Protein AF-A0A965MEM3-F1 (afdb_monomer_lite)

Structure (mmCIF, N/CA/C/O backbone):
data_AF-A0A965MEM3-F1
#
_entry.id   AF-A0A965MEM3-F1
#
loop_
_atom_site.group_PDB
_atom_site.id
_atom_site.type_symbol
_atom_site.label_atom_id
_atom_site.label_alt_id
_atom_site.label_comp_id
_atom_site.label_asym_id
_atom_site.label_entity_id
_atom_site.label_seq_id
_atom_site.pdbx_PDB_ins_code
_atom_site.Cartn_x
_atom_site.Cartn_y
_atom_site.Cartn_z
_atom_site.occupancy
_atom_site.B_iso_or_equiv
_atom_site.auth_seq_id
_atom_site.auth_comp_id
_atom_site.auth_asym_id
_atom_site.auth_atom_id
_atom_site.pdbx_PDB_model_num
ATOM 1 N N . MET A 1 1 ? 4.897 16.125 2.941 1.00 42.28 1 MET A N 1
ATOM 2 C CA . MET A 1 1 ? 4.306 15.255 1.900 1.00 42.28 1 MET A CA 1
ATOM 3 C C . MET A 1 1 ? 5.105 15.392 0.615 1.00 42.28 1 MET A C 1
ATOM 5 O O . MET A 1 1 ? 5.354 16.512 0.184 1.00 42.28 1 MET A O 1
ATOM 9 N N . THR A 1 2 ? 5.535 14.279 0.025 1.00 49.22 2 THR A N 1
ATOM 10 C CA . THR A 1 2 ? 6.346 14.274 -1.200 1.00 49.22 2 THR A CA 1
ATOM 11 C C . THR A 1 2 ? 5.409 14.259 -2.413 1.00 49.22 2 THR A C 1
ATOM 13 O O . THR A 1 2 ? 4.804 13.239 -2.721 1.00 49.22 2 THR A O 1
ATOM 16 N N . TYR A 1 3 ? 5.238 15.405 -3.076 1.00 47.53 3 TYR A N 1
ATOM 17 C CA . TYR A 1 3 ? 4.312 15.570 -4.216 1.00 47.53 3 TYR A CA 1
ATOM 18 C C . TYR A 1 3 ? 4.946 15.278 -5.586 1.00 47.53 3 TYR A C 1
ATOM 20 O O . TYR A 1 3 ? 4.323 15.491 -6.625 1.00 47.53 3 TYR A O 1
ATOM 28 N N . ALA A 1 4 ? 6.191 14.811 -5.597 1.00 52.97 4 ALA A N 1
ATOM 29 C CA . ALA A 1 4 ? 6.984 14.590 -6.795 1.00 52.97 4 ALA A CA 1
ATOM 30 C C . ALA A 1 4 ? 7.794 13.300 -6.666 1.00 52.97 4 ALA A C 1
ATOM 32 O O . ALA A 1 4 ? 8.092 12.854 -5.555 1.00 52.97 4 ALA A O 1
ATOM 33 N N . GLY A 1 5 ? 8.145 12.712 -7.804 1.00 54.66 5 GLY A N 1
ATOM 34 C CA . GLY A 1 5 ? 8.972 11.518 -7.833 1.00 54.66 5 GLY A CA 1
ATOM 35 C C . GLY A 1 5 ? 10.450 11.824 -7.923 1.00 54.66 5 GLY A C 1
ATOM 36 O O . GLY A 1 5 ? 10.881 12.911 -8.304 1.00 54.66 5 GLY A O 1
ATOM 37 N N . ASN A 1 6 ? 11.253 10.842 -7.530 1.00 65.38 6 ASN A N 1
ATOM 38 C CA . ASN A 1 6 ? 12.694 10.982 -7.550 1.00 65.38 6 ASN A CA 1
ATOM 39 C C . ASN A 1 6 ? 13.245 10.459 -8.884 1.00 65.38 6 ASN A C 1
ATOM 41 O O . ASN A 1 6 ? 13.355 9.253 -9.103 1.00 65.38 6 ASN A O 1
ATOM 45 N N . LEU A 1 7 ? 13.611 11.380 -9.780 1.00 64.62 7 LEU A N 1
ATOM 46 C CA . LEU A 1 7 ? 14.219 11.054 -11.076 1.00 64.62 7 LEU A CA 1
ATOM 47 C C . LEU A 1 7 ? 15.509 10.251 -10.950 1.00 64.62 7 LEU A C 1
ATOM 49 O O . LEU A 1 7 ? 15.785 9.402 -11.794 1.00 64.62 7 LEU A O 1
ATOM 53 N N . PHE A 1 8 ? 16.263 10.475 -9.879 1.00 62.91 8 PHE A N 1
ATOM 54 C CA . PHE A 1 8 ? 17.463 9.707 -9.597 1.00 62.91 8 PHE A CA 1
ATOM 55 C C . PHE A 1 8 ? 17.126 8.234 -9.345 1.00 62.91 8 PHE A C 1
ATOM 57 O O . PHE A 1 8 ? 17.738 7.359 -9.950 1.00 62.91 8 PHE A O 1
ATOM 64 N N . VAL A 1 9 ? 16.085 7.960 -8.551 1.00 61.22 9 VAL A N 1
ATOM 65 C CA . VAL A 1 9 ? 15.593 6.595 -8.300 1.00 61.22 9 VAL A CA 1
ATOM 66 C C . VAL A 1 9 ? 15.085 5.960 -9.600 1.00 61.22 9 VAL A C 1
ATOM 68 O O . VAL A 1 9 ? 15.486 4.849 -9.922 1.00 61.22 9 VAL A O 1
ATOM 71 N N . ALA A 1 10 ? 14.329 6.695 -10.422 1.00 62.78 10 ALA A N 1
ATOM 72 C CA . ALA A 1 10 ? 13.787 6.186 -11.690 1.00 62.78 10 ALA A CA 1
ATOM 73 C C . ALA A 1 10 ? 14.847 5.832 -12.758 1.00 62.78 10 ALA A C 1
ATOM 75 O O . ALA A 1 10 ? 14.582 5.028 -13.655 1.00 62.78 10 ALA A O 1
ATOM 76 N N . ILE A 1 11 ? 16.031 6.449 -12.703 1.00 66.44 11 ILE A N 1
ATOM 77 C CA . ILE A 1 11 ? 17.100 6.249 -13.695 1.00 66.44 11 ILE A CA 1
ATOM 78 C C . ILE A 1 11 ? 18.177 5.292 -13.182 1.00 66.44 11 ILE A C 1
ATOM 80 O O . ILE A 1 11 ? 18.771 4.576 -13.987 1.00 66.44 11 ILE A O 1
ATOM 84 N N . LEU A 1 12 ? 18.445 5.252 -11.876 1.00 65.56 12 LEU A N 1
ATOM 85 C CA . LEU A 1 12 ? 19.495 4.394 -11.343 1.00 65.56 12 LEU A CA 1
ATOM 86 C C . LEU A 1 12 ? 19.149 2.913 -11.529 1.00 65.56 12 LEU A C 1
ATOM 88 O O . LEU A 1 12 ? 18.102 2.469 -11.054 1.00 65.56 12 LEU A O 1
ATOM 92 N N . PRO A 1 13 ? 20.028 2.131 -12.180 1.00 64.62 13 PRO A N 1
ATOM 93 C CA . PRO A 1 13 ? 19.824 0.703 -12.286 1.00 64.62 13 PRO A CA 1
ATOM 94 C C . PRO A 1 13 ? 20.070 0.058 -10.920 1.00 64.62 13 PRO A C 1
ATOM 96 O O . PRO A 1 13 ? 21.168 0.159 -10.390 1.00 64.62 13 PRO A O 1
ATOM 99 N N . ALA A 1 14 ? 19.086 -0.647 -10.367 1.00 64.25 14 ALA A N 1
ATOM 100 C CA . ALA A 1 14 ? 19.269 -1.497 -9.185 1.00 64.25 14 ALA A CA 1
ATOM 101 C C . ALA A 1 14 ? 18.803 -2.923 -9.522 1.00 64.25 14 ALA A C 1
ATOM 103 O O . ALA A 1 14 ? 17.649 -3.283 -9.284 1.00 64.25 14 ALA A O 1
ATOM 104 N N . PRO A 1 15 ? 19.645 -3.736 -10.186 1.00 58.53 15 PRO A N 1
ATOM 105 C CA . PRO A 1 15 ? 19.231 -5.052 -10.644 1.00 58.53 15 PRO A CA 1
ATOM 106 C C . PRO A 1 15 ? 19.065 -5.986 -9.438 1.00 58.53 15 PRO A C 1
ATOM 108 O O . PRO A 1 15 ? 20.052 -6.341 -8.810 1.00 58.53 15 PRO A O 1
ATOM 111 N N . ILE A 1 16 ? 17.843 -6.431 -9.122 1.00 61.88 16 ILE A N 1
ATOM 112 C CA . ILE A 1 16 ? 17.543 -7.319 -7.975 1.00 61.88 16 ILE A CA 1
ATOM 113 C C . ILE A 1 16 ? 18.028 -8.759 -8.259 1.00 61.88 16 ILE A C 1
ATOM 115 O O . ILE A 1 16 ? 17.259 -9.711 -8.332 1.00 61.88 16 ILE A O 1
ATOM 119 N N . VAL A 1 17 ? 19.328 -8.932 -8.476 1.00 61.22 17 VAL A N 1
ATOM 120 C CA . VAL A 1 17 ? 20.012 -10.202 -8.739 1.00 61.22 17 VAL A CA 1
ATOM 121 C C . VAL A 1 17 ? 21.115 -10.387 -7.709 1.00 61.22 17 VAL A C 1
ATOM 123 O O . VAL A 1 17 ? 21.933 -9.493 -7.492 1.00 61.22 17 VAL A O 1
ATOM 126 N N . LYS A 1 18 ? 21.163 -11.578 -7.101 1.00 62.22 18 LYS A N 1
ATOM 127 C CA . LYS A 1 18 ? 22.139 -11.933 -6.054 1.00 62.22 18 LYS A CA 1
ATOM 128 C C . LYS A 1 18 ? 23.594 -11.750 -6.500 1.00 62.22 18 LYS A C 1
ATOM 130 O O . LYS A 1 18 ? 24.454 -11.422 -5.699 1.00 62.22 18 LYS A O 1
ATOM 135 N N . GLN A 1 19 ? 23.886 -11.907 -7.790 1.00 68.56 19 GLN A N 1
ATOM 136 C CA . GLN A 1 19 ? 25.239 -11.758 -8.335 1.00 68.56 19 GLN A CA 1
ATOM 137 C C . GLN A 1 19 ? 25.761 -10.311 -8.282 1.00 68.56 19 GLN A C 1
ATOM 139 O O . GLN A 1 19 ? 26.967 -10.100 -8.366 1.00 68.56 19 GLN A O 1
ATOM 144 N N . PHE A 1 20 ? 24.872 -9.325 -8.129 1.00 66.50 20 PHE A N 1
ATOM 145 C CA . PHE A 1 20 ? 25.213 -7.908 -7.992 1.00 66.50 20 PHE A CA 1
ATOM 146 C C . PHE A 1 20 ? 24.922 -7.384 -6.581 1.00 66.50 20 PHE A C 1
ATOM 148 O O . PHE A 1 20 ? 24.765 -6.183 -6.393 1.00 66.50 20 PHE A O 1
ATOM 155 N N . GLU A 1 21 ? 24.870 -8.264 -5.577 1.00 68.56 21 GLU A N 1
ATOM 156 C CA . GLU A 1 21 ? 24.500 -7.906 -4.204 1.00 68.56 21 GLU A CA 1
ATOM 157 C C . GLU A 1 21 ? 25.368 -6.783 -3.625 1.00 68.56 21 GLU A C 1
ATOM 159 O O . GLU A 1 21 ? 24.822 -5.852 -3.052 1.00 68.56 21 GLU A O 1
ATOM 164 N N . ALA A 1 22 ? 26.680 -6.766 -3.879 1.00 71.25 22 ALA A N 1
ATOM 165 C CA . ALA A 1 22 ? 27.550 -5.667 -3.445 1.00 71.25 22 ALA A CA 1
ATOM 166 C C . ALA A 1 22 ? 27.169 -4.305 -4.065 1.00 71.25 22 ALA A C 1
ATOM 168 O O . ALA A 1 22 ? 27.175 -3.283 -3.384 1.00 71.25 22 ALA A O 1
ATOM 169 N N . TYR A 1 23 ? 26.804 -4.289 -5.350 1.00 69.38 23 TYR A N 1
ATOM 170 C CA . TYR A 1 23 ? 26.356 -3.079 -6.042 1.00 69.38 23 TYR A CA 1
ATOM 171 C C . TYR A 1 23 ? 24.966 -2.645 -5.567 1.00 69.38 23 TYR A C 1
ATOM 173 O O . TYR A 1 23 ? 24.745 -1.471 -5.288 1.00 69.38 23 TYR A O 1
ATOM 181 N N . ASN A 1 24 ? 24.051 -3.598 -5.409 1.00 68.31 24 ASN A N 1
ATOM 182 C CA . ASN A 1 24 ? 22.719 -3.347 -4.875 1.00 68.31 24 ASN A CA 1
ATOM 183 C C . ASN A 1 24 ? 22.800 -2.767 -3.466 1.00 68.31 24 ASN A C 1
ATOM 185 O O . ASN A 1 24 ? 22.199 -1.735 -3.205 1.00 68.31 24 ASN A O 1
ATOM 189 N N . GLN A 1 25 ? 23.595 -3.379 -2.587 1.00 71.81 25 GLN A N 1
ATOM 190 C CA . GLN A 1 25 ? 23.829 -2.898 -1.228 1.00 71.81 25 GLN A CA 1
ATOM 191 C C . GLN A 1 25 ? 24.425 -1.492 -1.226 1.00 71.81 25 GLN A C 1
ATOM 193 O O . GLN A 1 25 ? 23.960 -0.666 -0.451 1.00 71.81 25 GLN A O 1
ATOM 198 N N . PHE A 1 26 ? 25.372 -1.181 -2.120 1.00 73.50 26 PHE A N 1
ATOM 199 C CA . PHE A 1 26 ? 25.900 0.177 -2.287 1.00 73.50 26 PHE A CA 1
ATOM 200 C C . PHE A 1 26 ? 24.804 1.179 -2.675 1.00 73.50 26 PHE A C 1
ATOM 202 O O . PHE A 1 26 ? 24.691 2.235 -2.060 1.00 73.50 26 PHE A O 1
ATOM 209 N N . ILE A 1 27 ? 23.966 0.862 -3.665 1.00 68.19 27 ILE A N 1
ATOM 210 C CA . ILE A 1 27 ? 22.852 1.737 -4.054 1.00 68.19 27 ILE A CA 1
ATOM 211 C C . ILE A 1 27 ? 21.857 1.891 -2.893 1.00 68.19 27 ILE A C 1
ATOM 213 O O . ILE A 1 27 ? 21.457 3.013 -2.595 1.00 68.19 27 ILE A O 1
ATOM 217 N N . PHE A 1 28 ? 21.516 0.807 -2.189 1.00 68.12 28 PHE A N 1
ATOM 218 C CA . PHE A 1 28 ? 20.600 0.840 -1.047 1.00 68.12 28 PHE A CA 1
ATOM 219 C C . PHE A 1 28 ? 21.136 1.657 0.127 1.00 68.12 28 PHE A C 1
ATOM 221 O O . PHE A 1 28 ? 20.400 2.489 0.643 1.00 68.12 28 PHE A O 1
ATOM 228 N N . THR A 1 29 ? 22.398 1.485 0.526 1.00 69.06 29 THR A N 1
ATOM 229 C CA . THR A 1 29 ? 22.990 2.243 1.646 1.00 69.06 29 THR A CA 1
ATOM 230 C C . THR A 1 29 ? 23.084 3.734 1.341 1.00 69.06 29 THR A C 1
ATOM 232 O O . THR A 1 29 ? 22.643 4.543 2.146 1.00 69.06 29 THR A O 1
ATOM 235 N N . ASN A 1 30 ? 23.550 4.121 0.149 1.00 65.44 30 ASN A N 1
ATOM 236 C CA . ASN A 1 30 ? 23.637 5.543 -0.219 1.00 65.44 30 ASN A CA 1
ATOM 237 C C . ASN A 1 30 ? 22.263 6.223 -0.359 1.00 65.44 30 ASN A C 1
ATOM 239 O O . ASN A 1 30 ? 22.159 7.446 -0.289 1.00 65.44 30 ASN A O 1
ATOM 243 N N . LEU A 1 31 ? 21.210 5.438 -0.587 1.00 61.94 31 LEU A N 1
ATOM 244 C CA . LEU A 1 31 ? 19.833 5.916 -0.640 1.00 61.94 31 LEU A CA 1
ATOM 245 C C . LEU A 1 31 ? 19.144 5.866 0.733 1.00 61.94 31 LEU A C 1
ATOM 247 O O . LEU A 1 31 ? 18.245 6.660 0.984 1.00 61.94 31 LEU A O 1
ATOM 251 N N . GLN A 1 32 ? 19.571 4.999 1.652 1.00 58.78 32 GLN A N 1
ATOM 252 C CA . GLN A 1 32 ? 19.044 4.946 3.022 1.00 58.78 32 GLN A CA 1
ATOM 253 C C . GLN A 1 32 ? 19.309 6.228 3.825 1.00 58.78 32 GLN A C 1
ATOM 255 O O . GLN A 1 32 ? 18.519 6.532 4.724 1.00 58.78 32 GLN A O 1
ATOM 260 N N . ASP A 1 33 ? 20.359 6.974 3.472 1.00 57.41 33 ASP A N 1
ATOM 261 C CA . ASP A 1 33 ? 20.753 8.242 4.100 1.00 57.41 33 ASP A CA 1
ATOM 262 C C . ASP A 1 33 ? 20.028 9.474 3.518 1.00 57.41 33 ASP A C 1
ATOM 264 O O . ASP A 1 33 ? 20.287 10.606 3.933 1.00 57.41 33 ASP A O 1
ATOM 268 N N . TRP A 1 34 ? 19.121 9.298 2.546 1.00 55.78 34 TRP A N 1
ATOM 269 C CA . TRP A 1 34 ? 18.407 10.427 1.944 1.00 55.78 34 TRP A CA 1
ATOM 270 C C . TRP A 1 34 ? 17.267 10.955 2.836 1.00 55.78 34 TRP A C 1
ATOM 272 O O . TRP A 1 34 ? 16.512 10.156 3.393 1.00 55.78 34 TRP A O 1
ATOM 282 N N . PRO A 1 35 ? 17.075 12.291 2.929 1.00 45.03 35 PRO A N 1
ATOM 283 C CA . PRO A 1 35 ? 16.115 12.907 3.857 1.00 45.03 35 PRO A CA 1
ATOM 284 C C . PRO A 1 35 ? 14.644 12.524 3.621 1.00 45.03 35 PRO A C 1
ATOM 286 O O . PRO A 1 35 ? 13.846 12.569 4.551 1.00 45.03 35 PRO A O 1
ATOM 289 N N . ASP A 1 36 ? 14.288 12.120 2.397 1.00 52.72 36 ASP A N 1
ATOM 290 C CA . ASP A 1 36 ? 12.912 11.843 1.971 1.00 52.72 36 ASP A CA 1
ATOM 291 C C . ASP A 1 36 ? 12.677 10.339 1.731 1.00 52.72 36 ASP A C 1
ATOM 293 O O . ASP A 1 36 ? 12.374 9.918 0.614 1.00 52.72 36 ASP A O 1
ATOM 297 N N . ARG A 1 37 ? 12.775 9.522 2.791 1.00 50.50 37 ARG A N 1
ATOM 298 C CA . ARG A 1 37 ? 12.510 8.059 2.796 1.00 50.50 37 ARG A CA 1
ATOM 299 C C . ARG A 1 37 ? 11.051 7.647 2.520 1.00 50.50 37 ARG A C 1
ATOM 301 O O . ARG A 1 37 ? 10.624 6.560 2.897 1.00 50.50 37 ARG A O 1
ATOM 308 N N . ASN A 1 38 ? 10.272 8.496 1.866 1.00 54.41 38 ASN A N 1
ATOM 309 C CA . ASN A 1 38 ? 8.870 8.222 1.571 1.00 54.41 38 ASN A CA 1
ATOM 310 C C . ASN A 1 38 ? 8.727 7.513 0.211 1.00 54.41 38 ASN A C 1
ATOM 312 O O . ASN A 1 38 ? 9.716 7.244 -0.467 1.00 54.41 38 ASN A O 1
ATOM 316 N N . GLU A 1 39 ? 7.483 7.206 -0.181 1.00 49.56 39 GLU A N 1
ATOM 317 C CA . GLU A 1 39 ? 7.016 6.394 -1.330 1.00 49.56 39 GLU A CA 1
ATOM 318 C C . GLU A 1 39 ? 7.820 6.418 -2.648 1.00 49.56 39 GLU A C 1
ATOM 320 O O . GLU A 1 39 ? 7.677 5.531 -3.487 1.00 49.56 39 GLU A O 1
ATOM 325 N N . SER A 1 40 ? 8.641 7.434 -2.886 1.00 50.38 40 SER A N 1
ATOM 326 C CA . SER A 1 40 ? 9.506 7.567 -4.053 1.00 50.38 40 SER A CA 1
ATOM 327 C C . SER A 1 40 ? 10.756 6.671 -4.018 1.00 50.38 40 SER A C 1
ATOM 329 O O . SER A 1 40 ? 11.377 6.520 -5.068 1.00 50.38 40 SER A O 1
ATOM 331 N N . MET A 1 41 ? 11.095 6.017 -2.897 1.00 51.28 41 MET A N 1
ATOM 332 C CA . MET A 1 41 ? 12.308 5.182 -2.749 1.00 51.28 41 MET A CA 1
ATOM 333 C C . MET A 1 41 ? 12.064 3.660 -2.684 1.00 51.28 41 MET A C 1
ATOM 335 O O . MET A 1 41 ? 13.000 2.901 -2.434 1.00 51.28 41 MET A O 1
ATOM 339 N N . TRP A 1 42 ? 10.833 3.185 -2.917 1.00 54.56 42 TRP A N 1
ATOM 340 C CA . TRP A 1 42 ? 10.535 1.746 -2.920 1.00 54.56 42 TRP A CA 1
ATOM 341 C C . TRP A 1 42 ? 11.294 0.988 -4.019 1.00 54.56 42 TRP A C 1
ATOM 343 O O . TRP A 1 42 ? 11.553 1.518 -5.099 1.00 54.56 42 TRP A O 1
ATOM 353 N N . LEU A 1 43 ? 11.567 -0.298 -3.764 1.00 49.62 43 LEU A N 1
ATOM 354 C CA . LEU A 1 43 ? 12.290 -1.225 -4.650 1.00 49.62 43 LEU A CA 1
ATOM 355 C C . LEU A 1 43 ? 11.756 -1.257 -6.097 1.00 49.62 43 LEU A C 1
ATOM 357 O O . LEU A 1 43 ? 12.497 -1.540 -7.033 1.00 49.62 43 LEU A O 1
ATOM 361 N N . SER A 1 44 ? 10.467 -0.972 -6.288 1.00 52.44 44 SER A N 1
ATOM 362 C CA . SER A 1 44 ? 9.803 -0.939 -7.594 1.00 52.44 44 SER A CA 1
ATOM 363 C C . SER A 1 44 ? 10.086 0.317 -8.418 1.00 52.44 44 SER A C 1
ATOM 365 O O . SER A 1 44 ? 9.785 0.336 -9.608 1.00 52.44 44 SER A O 1
ATOM 367 N N . ASN A 1 45 ? 10.612 1.377 -7.802 1.00 53.03 45 ASN A N 1
ATOM 368 C CA . ASN A 1 45 ? 10.821 2.665 -8.462 1.00 53.03 45 ASN A CA 1
ATOM 369 C C . ASN A 1 45 ? 12.183 2.764 -9.151 1.00 53.03 45 ASN A C 1
ATOM 371 O O . ASN A 1 45 ? 12.438 3.759 -9.826 1.00 53.03 45 ASN A O 1
ATOM 375 N N . TYR A 1 46 ? 13.049 1.760 -8.989 1.00 62.19 46 TYR A N 1
ATOM 376 C CA . TYR A 1 46 ? 14.362 1.756 -9.612 1.00 62.19 46 TYR A CA 1
ATOM 377 C C . TYR A 1 46 ? 14.293 1.518 -11.117 1.00 62.19 46 TYR A C 1
ATOM 379 O O . TYR A 1 46 ? 13.542 0.674 -11.614 1.00 62.19 46 TYR A O 1
ATOM 387 N N . GLY A 1 47 ? 15.142 2.238 -11.848 1.00 62.69 47 GLY A N 1
ATOM 388 C CA . GLY A 1 47 ? 15.445 1.902 -13.229 1.00 62.69 47 GLY A CA 1
ATOM 389 C C . GLY A 1 47 ? 16.093 0.516 -13.338 1.00 62.69 47 GLY A C 1
ATOM 390 O O . GLY A 1 47 ? 16.603 -0.058 -12.376 1.00 62.69 47 GLY A O 1
ATOM 391 N N . THR A 1 48 ? 16.117 -0.033 -14.549 1.00 71.94 48 THR A N 1
ATOM 392 C CA . THR A 1 48 ? 16.931 -1.210 -14.879 1.00 71.94 48 THR A CA 1
ATOM 393 C C . THR A 1 48 ? 18.055 -0.786 -15.815 1.00 71.94 48 THR A C 1
ATOM 395 O O . THR A 1 48 ? 17.969 0.239 -16.489 1.00 71.94 48 THR A O 1
ATOM 398 N N . TRP A 1 49 ? 19.104 -1.601 -15.946 1.00 72.06 49 TRP A N 1
ATOM 399 C CA . TRP A 1 49 ? 20.122 -1.364 -16.979 1.00 72.06 49 TRP A CA 1
ATOM 400 C C . TRP A 1 49 ? 19.500 -1.217 -18.375 1.00 72.06 49 TRP A C 1
ATOM 402 O O . TRP A 1 49 ? 19.979 -0.437 -19.192 1.00 72.06 49 TRP A O 1
ATOM 412 N N . ILE A 1 50 ? 18.381 -1.905 -18.619 1.00 75.12 50 ILE A N 1
ATOM 413 C CA . ILE A 1 50 ? 17.617 -1.817 -19.863 1.00 75.12 50 ILE A CA 1
ATOM 414 C C . ILE A 1 50 ? 17.015 -0.417 -20.042 1.00 75.12 50 ILE A C 1
ATOM 416 O O . ILE A 1 50 ? 17.167 0.155 -21.118 1.00 75.12 50 ILE A O 1
ATOM 420 N N . SER A 1 51 ? 16.383 0.173 -19.017 1.00 78.94 51 SER A N 1
ATOM 421 C CA . SER A 1 51 ? 15.805 1.521 -19.142 1.00 78.94 51 SER A CA 1
ATOM 422 C C . SER A 1 51 ? 16.878 2.589 -19.380 1.00 78.94 51 SER A C 1
ATOM 424 O O . SER A 1 51 ? 16.669 3.481 -20.203 1.00 78.94 51 SER A O 1
ATOM 426 N N . VAL A 1 52 ? 18.054 2.456 -18.755 1.00 81.44 52 VAL A N 1
ATOM 427 C CA . VAL A 1 52 ? 19.207 3.344 -18.993 1.00 81.44 52 VAL A CA 1
ATOM 428 C C . VAL A 1 52 ? 19.742 3.196 -20.418 1.00 81.44 52 VAL A C 1
ATOM 430 O O . VAL A 1 52 ? 19.988 4.196 -21.093 1.00 81.44 52 VAL A O 1
ATOM 433 N N . ILE A 1 53 ? 19.883 1.962 -20.912 1.00 82.94 53 ILE A N 1
ATOM 434 C CA . ILE A 1 53 ? 20.299 1.698 -22.296 1.00 82.94 53 ILE A CA 1
ATOM 435 C C . ILE A 1 53 ? 19.286 2.295 -23.279 1.00 82.94 53 ILE A C 1
ATOM 437 O O . ILE A 1 53 ? 19.684 2.967 -24.231 1.00 82.94 53 ILE A O 1
ATOM 441 N N . CYS A 1 54 ? 17.984 2.109 -23.042 1.00 85.62 54 CYS A N 1
ATOM 442 C CA . CYS A 1 54 ? 16.929 2.700 -23.863 1.00 85.62 54 CYS A CA 1
ATOM 443 C C . CYS A 1 54 ? 17.022 4.230 -23.887 1.00 85.62 54 CYS A C 1
ATOM 445 O O . CYS A 1 54 ? 16.998 4.825 -24.966 1.00 85.62 54 CYS A O 1
ATOM 447 N N . LEU A 1 55 ? 17.206 4.866 -22.727 1.00 86.62 55 LEU A N 1
ATOM 448 C CA . LEU A 1 55 ? 17.411 6.309 -22.634 1.00 86.62 55 LEU A CA 1
ATOM 449 C C . LEU A 1 55 ? 18.650 6.755 -23.431 1.00 86.62 55 LEU A C 1
ATOM 451 O O . LEU A 1 55 ? 18.573 7.709 -24.206 1.00 86.62 55 LEU A O 1
ATOM 455 N N . GLY A 1 56 ? 19.768 6.035 -23.316 1.00 87.12 56 GLY A N 1
ATOM 456 C CA . GLY A 1 56 ? 20.994 6.313 -24.068 1.00 87.12 56 GLY A CA 1
ATOM 457 C C . GLY A 1 56 ? 20.807 6.207 -25.586 1.00 87.12 56 GLY A C 1
ATOM 458 O O . GLY A 1 56 ? 21.192 7.118 -26.322 1.00 87.12 56 GLY A O 1
ATOM 459 N N . ILE A 1 57 ? 20.160 5.138 -26.063 1.00 87.12 57 ILE A N 1
ATOM 460 C CA . ILE A 1 57 ? 19.821 4.947 -27.485 1.00 87.12 57 ILE A CA 1
ATOM 461 C C . ILE A 1 57 ? 18.902 6.069 -27.974 1.00 87.12 57 ILE A C 1
ATOM 463 O O . ILE A 1 57 ? 19.075 6.581 -29.084 1.00 87.12 57 ILE A O 1
ATOM 467 N N . PHE A 1 58 ? 17.932 6.467 -27.153 1.00 88.38 58 PHE A N 1
ATOM 468 C CA . PHE A 1 58 ? 16.998 7.526 -27.496 1.00 88.38 58 PHE A CA 1
ATOM 469 C C . PHE A 1 58 ? 17.702 8.883 -27.637 1.00 88.38 58 PHE A C 1
ATOM 471 O O . PHE A 1 58 ? 17.577 9.524 -28.682 1.00 88.38 58 PHE A O 1
ATOM 478 N N . ILE A 1 59 ? 18.524 9.278 -26.657 1.00 87.62 59 ILE A N 1
ATOM 479 C CA . ILE A 1 59 ? 19.321 10.518 -26.698 1.00 87.62 59 ILE A CA 1
ATOM 480 C C . ILE A 1 59 ? 20.286 10.506 -27.892 1.00 87.62 59 ILE A C 1
ATOM 482 O O . ILE A 1 59 ? 20.368 11.486 -28.640 1.00 87.62 59 ILE A O 1
ATOM 486 N N . PHE A 1 60 ? 20.983 9.389 -28.120 1.00 86.88 60 PHE A N 1
ATOM 487 C CA . PHE A 1 60 ? 21.893 9.242 -29.255 1.00 86.88 60 PHE A CA 1
ATOM 488 C C . PHE A 1 60 ? 21.162 9.392 -30.592 1.00 86.88 60 PHE A C 1
ATOM 490 O O . PHE A 1 60 ? 21.614 10.127 -31.471 1.00 86.88 60 PHE A O 1
ATOM 497 N N . GLY A 1 61 ? 20.011 8.735 -30.749 1.00 84.06 61 GLY A N 1
ATOM 498 C CA . GLY A 1 61 ? 19.221 8.815 -31.972 1.00 84.06 61 GLY A CA 1
ATOM 499 C C . GLY A 1 61 ? 18.616 10.199 -32.211 1.00 84.06 61 GLY A C 1
ATOM 500 O O . GLY A 1 61 ? 18.588 10.653 -33.358 1.00 84.06 61 GLY A O 1
ATOM 501 N N . LEU A 1 62 ? 18.229 10.924 -31.154 1.00 85.19 62 LEU A N 1
ATOM 502 C CA . LEU A 1 62 ? 17.845 12.335 -31.247 1.00 85.19 62 LEU A CA 1
ATOM 503 C C . LEU A 1 62 ? 19.008 13.184 -31.777 1.00 85.19 62 LEU A C 1
ATOM 505 O O . LEU A 1 62 ? 18.844 13.864 -32.794 1.00 85.19 62 LEU A O 1
ATOM 509 N N . GLY A 1 63 ? 20.197 13.074 -31.175 1.00 83.94 63 GLY A N 1
ATOM 510 C CA . GLY A 1 63 ? 21.394 13.800 -31.612 1.00 83.94 63 GLY A CA 1
ATOM 511 C C . GLY A 1 63 ? 21.825 13.456 -33.043 1.00 83.94 63 GLY A C 1
ATOM 512 O O . GLY A 1 63 ? 22.142 14.342 -33.841 1.00 83.94 63 GLY A O 1
ATOM 513 N N . TRP A 1 64 ? 21.772 12.176 -33.415 1.00 83.00 64 TRP A N 1
ATOM 514 C CA . TRP A 1 64 ? 22.049 11.718 -34.777 1.00 83.00 64 TRP A CA 1
ATOM 515 C C . TRP A 1 64 ? 21.042 12.283 -35.787 1.00 83.00 64 TRP A C 1
ATOM 517 O O . TRP A 1 64 ? 21.425 12.746 -36.865 1.00 83.00 64 TRP A O 1
ATOM 527 N N . SER A 1 65 ? 19.750 12.261 -35.451 1.00 78.31 65 SER A N 1
ATOM 528 C CA . SER A 1 65 ? 18.688 12.766 -36.326 1.00 78.31 65 SER A CA 1
ATOM 529 C C . SER A 1 65 ? 18.783 14.280 -36.541 1.00 78.31 65 SER A C 1
ATOM 531 O O . SER A 1 65 ? 18.616 14.740 -37.672 1.00 78.31 65 SER A O 1
ATOM 533 N N . ALA A 1 66 ? 19.142 15.040 -35.500 1.00 78.38 66 ALA A N 1
ATOM 534 C CA . ALA A 1 66 ? 19.380 16.477 -35.581 1.00 78.38 66 ALA A CA 1
ATOM 535 C C . ALA A 1 66 ? 20.562 16.801 -36.513 1.00 78.38 66 ALA A C 1
ATOM 537 O O . ALA A 1 66 ? 20.431 17.636 -37.410 1.00 78.38 66 ALA A O 1
ATOM 538 N N . ARG A 1 67 ? 21.678 16.063 -36.390 1.00 78.56 67 ARG A N 1
ATOM 539 C CA . ARG A 1 67 ? 22.852 16.209 -37.273 1.00 78.56 67 ARG A CA 1
ATOM 540 C C . ARG A 1 67 ? 22.550 15.855 -38.732 1.00 78.56 67 ARG A C 1
ATOM 542 O O . ARG A 1 67 ? 23.035 16.528 -39.640 1.00 78.56 67 ARG A O 1
ATOM 549 N N . ARG A 1 68 ? 21.748 14.812 -38.989 1.00 72.44 68 ARG A N 1
ATOM 550 C CA . ARG A 1 68 ? 21.332 14.452 -40.359 1.00 72.44 68 ARG A CA 1
ATOM 551 C C . ARG A 1 68 ? 20.402 15.491 -40.982 1.00 72.44 68 ARG A C 1
ATOM 553 O O . ARG A 1 68 ? 20.593 15.796 -42.151 1.00 72.44 68 ARG A O 1
ATOM 560 N N . ARG A 1 69 ? 19.453 16.051 -40.223 1.00 64.25 69 ARG A N 1
ATOM 561 C CA . ARG A 1 69 ? 18.579 17.138 -40.706 1.00 64.25 69 ARG A CA 1
ATOM 562 C C . ARG A 1 69 ? 19.372 18.403 -41.041 1.00 64.25 69 ARG A C 1
ATOM 564 O O . ARG A 1 69 ? 19.148 18.991 -42.089 1.00 64.25 69 ARG A O 1
ATOM 571 N N . GLN A 1 70 ? 20.363 18.770 -40.225 1.00 61.91 70 GLN A N 1
ATOM 572 C CA . GLN A 1 70 ? 21.269 19.881 -40.555 1.00 61.91 70 GLN A CA 1
ATOM 573 C C . GLN A 1 70 ? 22.073 19.636 -41.842 1.00 61.91 70 GLN A C 1
ATOM 575 O O . GLN A 1 70 ? 22.308 20.573 -42.596 1.00 61.91 70 GLN A O 1
ATOM 580 N N . ARG A 1 71 ? 22.454 18.382 -42.127 1.00 57.25 71 ARG A N 1
ATOM 581 C CA . ARG A 1 71 ? 23.109 18.004 -43.391 1.00 57.25 71 ARG A CA 1
ATOM 582 C C . ARG A 1 71 ? 22.158 17.884 -44.588 1.00 57.25 71 ARG A C 1
ATOM 584 O O . ARG A 1 71 ? 22.631 18.008 -45.706 1.00 57.25 71 ARG A O 1
ATOM 591 N N . SER A 1 72 ? 20.862 17.622 -44.393 1.00 52.88 72 SER A N 1
ATOM 592 C CA . SER A 1 72 ? 19.891 17.531 -45.500 1.00 52.88 72 SER A CA 1
ATOM 593 C C . SER A 1 72 ? 19.225 18.864 -45.835 1.00 52.88 72 SER A C 1
ATOM 595 O O . SER A 1 72 ? 18.767 19.029 -46.955 1.00 52.88 72 SER A O 1
ATOM 597 N N . ASN A 1 73 ? 19.225 19.846 -44.927 1.00 49.12 73 ASN A N 1
ATOM 598 C CA . ASN A 1 73 ? 18.737 21.203 -45.215 1.00 49.12 73 ASN A CA 1
ATOM 599 C C . ASN A 1 73 ? 19.589 21.961 -46.254 1.00 49.12 73 ASN A C 1
ATOM 601 O O . ASN A 1 73 ? 19.269 23.094 -46.594 1.00 49.12 73 ASN A O 1
ATOM 605 N N . THR A 1 74 ? 20.659 21.352 -46.774 1.00 49.62 74 THR A N 1
ATOM 606 C CA . THR A 1 74 ? 21.399 21.849 -47.942 1.00 49.62 74 THR A CA 1
ATOM 607 C C . THR A 1 74 ? 20.898 21.275 -49.271 1.00 49.62 74 THR A C 1
ATOM 609 O O . THR A 1 74 ? 21.286 21.806 -50.303 1.00 49.62 74 THR A O 1
ATOM 612 N N . PHE A 1 75 ? 20.033 20.250 -49.295 1.00 49.81 75 PHE A N 1
ATOM 613 C CA . PHE A 1 75 ? 19.491 19.693 -50.542 1.00 49.81 75 PHE A CA 1
ATOM 614 C C . PHE A 1 75 ? 18.134 18.986 -50.325 1.00 49.81 75 PHE A C 1
ATOM 616 O O . PHE A 1 75 ? 18.077 17.904 -49.745 1.00 49.81 75 PHE A O 1
ATOM 623 N N . SER A 1 76 ? 17.085 19.554 -50.932 1.00 43.72 76 SER A N 1
ATOM 624 C CA . SER A 1 76 ? 15.726 19.015 -51.177 1.00 43.72 76 SER A CA 1
ATOM 625 C C . SER A 1 76 ? 14.614 19.346 -50.170 1.00 43.72 76 SER A C 1
ATOM 627 O O . SER A 1 76 ? 14.520 18.776 -49.084 1.00 43.72 76 SER A O 1
ATOM 629 N N . GLU A 1 77 ? 13.694 20.198 -50.638 1.00 48.31 77 GLU A N 1
ATOM 630 C CA . GLU A 1 77 ? 12.276 20.208 -50.271 1.00 48.31 77 GLU A CA 1
ATOM 631 C C . GLU A 1 77 ? 11.607 18.903 -50.742 1.00 48.31 77 GLU A C 1
ATOM 633 O O . GLU A 1 77 ? 11.722 18.514 -51.903 1.00 48.31 77 GLU A O 1
ATOM 638 N N . GLY A 1 78 ? 10.894 18.219 -49.848 1.00 39.47 78 GLY A N 1
ATOM 639 C CA . GLY A 1 78 ? 10.088 17.044 -50.179 1.00 39.47 78 GLY A CA 1
ATOM 640 C C . GLY A 1 78 ? 9.276 16.582 -48.970 1.00 39.47 78 GLY A C 1
ATOM 641 O O . GLY A 1 78 ? 9.840 16.319 -47.909 1.00 39.47 78 GLY A O 1
ATOM 642 N N . LEU A 1 79 ? 7.948 16.536 -49.122 1.00 45.19 79 LEU A N 1
ATOM 643 C CA . LEU A 1 79 ? 6.967 16.194 -48.082 1.00 45.19 79 LEU A CA 1
ATOM 644 C C . LEU A 1 79 ? 7.191 14.804 -47.430 1.00 45.19 79 LEU A C 1
ATOM 646 O O . LEU A 1 79 ? 7.788 13.917 -48.042 1.00 45.19 79 LEU A O 1
ATOM 650 N N . PRO A 1 80 ? 6.711 14.595 -46.183 1.00 46.53 80 PRO A N 1
ATOM 651 C CA . PRO A 1 80 ? 7.111 13.475 -45.334 1.00 46.53 80 PRO A CA 1
ATOM 652 C C . PRO A 1 80 ? 6.328 12.181 -45.638 1.00 46.53 80 PRO A C 1
ATOM 654 O O . PRO A 1 80 ? 5.118 12.244 -45.854 1.00 46.53 80 PRO A O 1
ATOM 657 N N . PRO A 1 81 ? 6.951 10.989 -45.559 1.00 45.03 81 PRO A N 1
ATOM 658 C CA . PRO A 1 81 ? 6.217 9.731 -45.564 1.00 45.03 81 PRO A CA 1
ATOM 659 C C . PRO A 1 81 ? 5.748 9.324 -44.150 1.00 45.03 81 PRO A C 1
ATOM 661 O O . PRO A 1 81 ? 6.555 9.184 -43.230 1.00 45.03 81 PRO A O 1
ATOM 664 N N . SER A 1 82 ? 4.425 9.147 -44.040 1.00 48.03 82 SER A N 1
ATOM 665 C CA . SER A 1 82 ? 3.615 8.213 -43.222 1.00 48.03 82 SER A CA 1
ATOM 666 C C . SER A 1 82 ? 3.937 7.923 -41.735 1.00 48.03 82 SER A C 1
ATOM 668 O O . SER A 1 82 ? 4.972 7.344 -41.395 1.00 48.03 82 SER A O 1
ATOM 670 N N . GLU A 1 83 ? 2.933 8.210 -40.888 1.00 45.97 83 GLU A N 1
ATOM 671 C CA . GLU A 1 83 ? 2.411 7.403 -39.754 1.00 45.97 83 GLU A CA 1
ATOM 672 C C . GLU A 1 83 ? 3.404 6.664 -38.838 1.00 45.97 83 GLU A C 1
ATOM 674 O O . GLU A 1 83 ? 3.196 5.526 -38.434 1.00 45.97 83 GLU A O 1
ATOM 679 N N . ASN A 1 84 ? 4.476 7.329 -38.418 1.00 54.25 84 ASN A N 1
ATOM 680 C CA . ASN A 1 84 ? 5.254 6.884 -37.264 1.00 54.25 84 ASN A CA 1
ATOM 681 C C . ASN A 1 84 ? 5.356 8.035 -36.268 1.00 54.25 84 ASN A C 1
ATOM 683 O O . ASN A 1 84 ? 5.652 9.163 -36.669 1.00 54.25 84 ASN A O 1
ATOM 687 N N . PHE A 1 85 ? 5.136 7.757 -34.977 1.00 58.78 85 PHE A N 1
ATOM 688 C CA . PHE A 1 85 ? 5.308 8.740 -33.905 1.00 58.78 85 PHE A CA 1
ATOM 689 C C . PHE A 1 85 ? 6.620 9.506 -34.104 1.00 58.78 85 PHE A C 1
ATOM 691 O O . PHE A 1 85 ? 7.703 8.919 -34.224 1.00 58.78 85 PHE A O 1
ATOM 698 N N . SER A 1 86 ? 6.527 10.833 -34.216 1.00 77.38 86 SER A N 1
ATOM 699 C CA . SER A 1 86 ? 7.712 11.636 -34.484 1.00 77.38 86 SER A CA 1
ATOM 700 C C . SER A 1 86 ? 8.645 11.556 -33.273 1.00 77.38 86 SER A C 1
ATOM 702 O O . SER A 1 86 ? 8.224 11.721 -32.131 1.00 77.38 86 SER A O 1
ATOM 704 N N . LEU A 1 87 ? 9.934 11.309 -33.519 1.00 79.81 87 LEU A N 1
ATOM 705 C CA . LEU A 1 87 ? 10.978 11.315 -32.483 1.00 79.81 87 LEU A CA 1
ATOM 706 C C . LEU A 1 87 ? 10.943 12.611 -31.651 1.00 79.81 87 LEU A C 1
ATOM 708 O O . LEU A 1 87 ? 11.181 12.591 -30.449 1.00 79.81 87 LEU A O 1
ATOM 712 N N . THR A 1 88 ? 10.573 13.722 -32.290 1.00 82.19 88 THR A N 1
ATOM 713 C CA . THR A 1 88 ? 10.354 15.023 -31.652 1.00 82.19 88 THR A CA 1
ATOM 714 C C . THR A 1 88 ? 9.124 15.031 -30.737 1.00 82.19 88 THR A C 1
ATOM 716 O O . THR A 1 88 ? 9.198 15.590 -29.651 1.00 82.19 88 THR A O 1
ATOM 719 N N . GLY A 1 89 ? 8.023 14.379 -31.122 1.00 85.12 89 GLY A N 1
ATOM 720 C CA . GLY A 1 89 ? 6.834 14.216 -30.281 1.00 85.12 89 GLY A CA 1
ATOM 721 C C . GLY A 1 89 ? 7.092 13.339 -29.055 1.00 85.12 89 GLY A C 1
ATOM 722 O O . GLY A 1 89 ? 6.675 13.692 -27.958 1.00 85.12 89 GLY A O 1
ATOM 723 N N . LEU A 1 90 ? 7.859 12.253 -29.204 1.00 87.00 90 LEU A N 1
ATOM 724 C CA . LEU A 1 90 ? 8.300 11.441 -28.061 1.00 87.00 90 LEU A CA 1
ATOM 725 C C . LEU A 1 90 ? 9.209 12.239 -27.119 1.00 87.00 90 LEU A C 1
ATOM 727 O O . LEU A 1 90 ? 9.039 12.175 -25.906 1.00 87.00 90 LEU A O 1
ATOM 731 N N . ALA A 1 91 ? 10.138 13.029 -27.665 1.00 86.94 91 ALA A N 1
ATOM 732 C CA . ALA A 1 91 ? 10.997 13.894 -26.859 1.00 86.94 91 ALA A CA 1
ATOM 733 C C . ALA A 1 91 ? 10.182 14.961 -26.111 1.00 86.94 91 ALA A C 1
ATOM 735 O O . ALA A 1 91 ? 10.428 15.202 -24.933 1.00 86.94 91 ALA A O 1
ATOM 736 N N . TYR A 1 92 ? 9.180 15.552 -26.768 1.00 89.88 92 TYR A N 1
ATOM 737 C CA . TYR A 1 92 ? 8.255 16.493 -26.141 1.00 89.88 92 TYR A CA 1
ATOM 738 C C . TYR A 1 92 ? 7.493 15.849 -24.978 1.00 89.88 92 TYR A C 1
ATOM 740 O O . TYR A 1 92 ? 7.479 16.407 -23.885 1.00 89.88 92 TYR A O 1
ATOM 748 N N . LEU A 1 93 ? 6.932 14.650 -25.177 1.00 90.06 93 LEU A N 1
ATOM 749 C CA . LEU A 1 93 ? 6.239 13.918 -24.114 1.00 90.06 93 LEU A CA 1
ATOM 750 C C . LEU A 1 93 ? 7.169 13.610 -22.939 1.00 90.06 93 LEU A C 1
ATOM 752 O O . LEU A 1 93 ? 6.776 13.839 -21.804 1.00 90.06 93 LEU A O 1
ATOM 756 N N . VAL A 1 94 ? 8.413 13.183 -23.191 1.00 88.88 94 VAL A N 1
ATOM 757 C CA . VAL A 1 94 ? 9.402 12.969 -22.120 1.00 88.88 94 VAL A CA 1
ATOM 758 C C . VAL A 1 94 ? 9.639 14.249 -21.327 1.00 88.88 94 VAL A C 1
ATOM 760 O O . VAL A 1 94 ? 9.621 14.208 -20.102 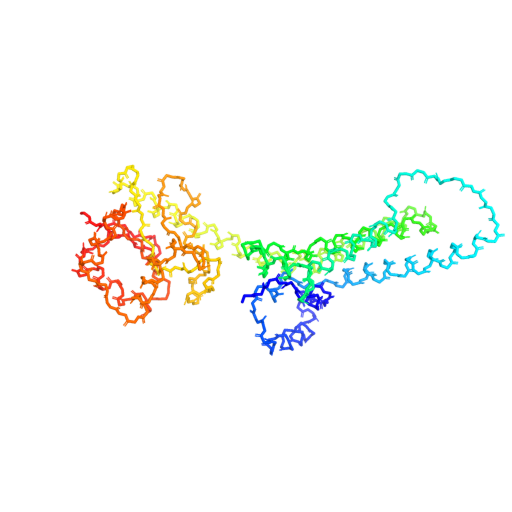1.00 88.88 94 VAL A O 1
ATOM 763 N N . VAL A 1 95 ? 9.825 15.388 -21.998 1.00 89.06 95 VAL A N 1
ATOM 764 C CA . VAL A 1 95 ? 10.032 16.676 -21.320 1.00 89.06 95 VAL A CA 1
ATOM 765 C C . VAL A 1 95 ? 8.815 17.058 -20.481 1.00 89.06 95 VAL A C 1
ATOM 767 O O . VAL A 1 95 ? 8.979 17.424 -19.322 1.00 89.06 95 VAL A O 1
ATOM 770 N N . VAL A 1 96 ? 7.600 16.932 -21.020 1.00 89.06 96 VAL A N 1
ATOM 771 C CA . VAL A 1 96 ? 6.367 17.224 -20.272 1.00 89.06 96 VAL A CA 1
ATOM 772 C C . VAL A 1 96 ? 6.238 16.300 -19.062 1.00 89.06 96 VAL A C 1
ATOM 774 O O . VAL A 1 96 ? 6.008 16.775 -17.954 1.00 89.06 96 VAL A O 1
ATOM 777 N N . THR A 1 97 ? 6.445 14.994 -19.233 1.00 87.44 97 THR A N 1
ATOM 778 C CA . THR A 1 97 ? 6.390 14.038 -18.123 1.00 87.44 97 THR A CA 1
ATOM 779 C C . THR A 1 97 ? 7.449 14.355 -17.064 1.00 87.44 97 THR A C 1
ATOM 781 O O . THR A 1 97 ? 7.129 14.339 -15.880 1.00 87.44 97 THR A O 1
ATOM 784 N N . LEU A 1 98 ? 8.674 14.722 -17.459 1.00 86.19 98 LEU A N 1
ATOM 785 C CA . LEU A 1 98 ? 9.721 15.159 -16.530 1.00 86.19 98 LEU A CA 1
ATOM 786 C C . LEU A 1 98 ? 9.326 16.431 -15.773 1.00 86.19 98 LEU A C 1
ATOM 788 O O . LEU A 1 98 ? 9.523 16.493 -14.564 1.00 86.19 98 LEU A O 1
ATOM 792 N N . LEU A 1 99 ? 8.727 17.418 -16.444 1.00 85.69 99 LEU A N 1
ATOM 793 C CA . LEU A 1 99 ? 8.280 18.656 -15.798 1.00 85.69 99 LEU A CA 1
ATOM 794 C C . LEU A 1 99 ? 7.235 18.406 -14.708 1.00 85.69 99 LEU A C 1
ATOM 796 O O . LEU A 1 99 ? 7.225 19.126 -13.715 1.00 85.69 99 LEU A O 1
ATOM 800 N N . PHE A 1 100 ? 6.366 17.408 -14.871 1.00 81.25 100 PHE A N 1
ATOM 801 C CA . PHE A 1 100 ? 5.399 17.027 -13.836 1.00 81.25 100 PHE A CA 1
ATOM 802 C C . PHE A 1 100 ? 5.991 16.112 -12.758 1.00 81.25 100 PHE A C 1
ATOM 804 O O . PHE A 1 100 ? 5.503 16.118 -11.632 1.00 81.25 100 PHE A O 1
ATOM 811 N N . PHE A 1 101 ? 7.027 15.342 -13.091 1.00 79.69 101 PHE A N 1
ATOM 812 C CA . PHE A 1 101 ? 7.605 14.329 -12.211 1.00 79.69 101 PHE A CA 1
ATOM 813 C C . PHE A 1 101 ? 8.703 14.859 -11.276 1.00 79.69 101 PHE A C 1
ATOM 815 O O . PHE A 1 101 ? 8.812 14.379 -10.151 1.00 79.69 101 PHE A O 1
ATOM 822 N N . VAL A 1 102 ? 9.519 15.818 -11.728 1.00 74.75 102 VAL A N 1
ATOM 823 C CA . VAL A 1 102 ? 10.696 16.331 -11.000 1.00 74.75 102 VAL A CA 1
ATOM 824 C C . VAL A 1 102 ? 10.291 17.064 -9.708 1.00 74.75 102 VAL A C 1
ATOM 826 O O . VAL A 1 102 ? 9.289 17.789 -9.712 1.00 74.75 102 VAL A O 1
ATOM 829 N N . PRO A 1 103 ? 11.067 16.933 -8.607 1.00 65.50 103 PRO A N 1
ATOM 830 C CA . PRO A 1 103 ? 10.844 17.714 -7.391 1.00 65.50 103 PRO A CA 1
ATOM 831 C C . PRO A 1 103 ? 10.816 19.211 -7.706 1.00 65.50 103 PRO A C 1
ATOM 833 O O . PRO A 1 103 ? 11.714 19.705 -8.381 1.00 65.50 103 PRO A O 1
ATOM 836 N N . TRP A 1 104 ? 9.787 19.921 -7.229 1.00 64.19 104 TRP A N 1
ATOM 837 C CA . TRP A 1 104 ? 9.523 21.342 -7.535 1.00 64.19 104 TRP A CA 1
ATOM 838 C C . TRP A 1 104 ? 9.062 21.644 -8.973 1.00 64.19 104 TRP A C 1
ATOM 840 O O . TRP A 1 104 ? 9.059 22.798 -9.397 1.00 64.19 104 TRP A O 1
ATOM 850 N N . GLY A 1 105 ? 8.649 20.622 -9.727 1.00 74.19 105 GLY A N 1
ATOM 851 C CA . GLY A 1 105 ? 8.079 20.770 -11.064 1.00 74.19 105 GLY A CA 1
ATOM 852 C C . GLY A 1 105 ? 6.634 21.292 -11.090 1.00 74.19 105 GLY A C 1
ATOM 853 O O . GLY A 1 105 ? 6.070 21.731 -10.086 1.00 74.19 105 GLY A O 1
ATOM 854 N N . LEU A 1 106 ? 5.991 21.186 -12.257 1.00 78.38 106 LEU A N 1
ATOM 855 C CA . LEU A 1 106 ? 4.595 21.597 -12.466 1.00 78.38 106 LEU A CA 1
ATOM 856 C C . LEU A 1 106 ? 3.618 20.850 -11.545 1.00 78.38 106 LEU A C 1
ATOM 858 O O . LEU A 1 106 ? 2.628 21.434 -11.110 1.00 78.38 106 LEU A O 1
ATOM 862 N N . GLY A 1 107 ? 3.917 19.593 -11.199 1.00 73.94 107 GLY A N 1
ATOM 863 C CA . GLY A 1 107 ? 3.119 18.814 -10.249 1.00 73.94 107 GLY A CA 1
ATOM 864 C C . GLY A 1 107 ? 3.114 19.418 -8.841 1.00 73.94 107 GLY A C 1
ATOM 865 O O . GLY A 1 107 ? 2.065 19.477 -8.204 1.00 73.94 107 GLY A O 1
ATOM 866 N N . PHE A 1 108 ? 4.251 19.952 -8.381 1.00 71.12 108 PHE A N 1
ATOM 867 C CA . PHE A 1 108 ? 4.337 20.644 -7.092 1.00 71.12 108 PHE A CA 1
ATOM 868 C C . PHE A 1 108 ? 3.535 21.949 -7.099 1.00 71.12 108 PHE A C 1
ATOM 870 O O . PHE A 1 108 ? 2.774 22.202 -6.170 1.00 71.12 108 PHE A O 1
ATOM 877 N N . LEU A 1 109 ? 3.655 22.753 -8.162 1.00 77.62 109 LEU A N 1
ATOM 878 C CA . LEU A 1 109 ? 2.891 24.000 -8.297 1.00 77.62 109 LEU A CA 1
ATOM 879 C C . LEU A 1 109 ? 1.378 23.740 -8.326 1.00 77.62 109 LEU A C 1
ATOM 881 O O . LEU A 1 109 ? 0.615 24.489 -7.722 1.00 77.62 109 LEU A O 1
ATOM 885 N N . PHE A 1 110 ? 0.947 22.658 -8.980 1.00 75.94 110 PHE A N 1
ATOM 886 C CA . PHE A 1 110 ? -0.450 22.226 -8.973 1.00 75.94 110 PHE A CA 1
ATOM 887 C C . PHE A 1 110 ? -0.909 21.799 -7.573 1.00 75.94 110 PHE A C 1
ATOM 889 O O . PHE A 1 110 ? -1.967 22.229 -7.117 1.00 75.94 110 PHE A O 1
ATOM 896 N N . ALA A 1 111 ? -0.110 20.985 -6.876 1.00 69.38 111 ALA A N 1
ATOM 897 C CA . ALA A 1 111 ? -0.432 20.527 -5.527 1.00 69.38 111 ALA A CA 1
ATOM 898 C C . ALA A 1 111 ? -0.518 21.690 -4.525 1.00 69.38 111 ALA A C 1
ATOM 900 O O . ALA A 1 111 ? -1.419 21.714 -3.692 1.00 69.38 111 ALA A O 1
ATOM 901 N N . ALA A 1 112 ? 0.386 22.668 -4.640 1.00 69.19 112 ALA A N 1
ATOM 902 C CA . ALA A 1 112 ? 0.422 23.846 -3.780 1.00 69.19 112 ALA A CA 1
ATOM 903 C C . ALA A 1 112 ? -0.682 24.870 -4.099 1.00 69.19 112 ALA A C 1
ATOM 905 O O . ALA A 1 112 ? -1.127 25.576 -3.199 1.00 69.19 112 ALA A O 1
ATOM 906 N N . GLY A 1 113 ? -1.099 24.985 -5.366 1.00 74.44 113 GLY A N 1
ATOM 907 C CA . GLY A 1 113 ? -2.041 26.019 -5.812 1.00 74.44 113 GLY A CA 1
ATOM 908 C C . GLY A 1 113 ? -3.500 25.578 -5.960 1.00 74.44 113 GLY A C 1
ATOM 909 O O . GLY A 1 113 ? -4.384 26.423 -5.858 1.00 74.44 113 GLY A O 1
ATOM 910 N N . LEU A 1 114 ? -3.766 24.297 -6.238 1.00 76.25 114 LEU A N 1
ATOM 911 C CA . LEU A 1 114 ? -5.109 23.799 -6.572 1.00 76.25 114 LEU A CA 1
ATOM 912 C C . LEU A 1 114 ? -5.583 22.702 -5.619 1.00 76.25 114 LEU A C 1
ATOM 914 O O . LEU A 1 114 ? -6.602 22.867 -4.957 1.00 76.25 114 LEU A O 1
ATOM 918 N N . SER A 1 115 ? -4.884 21.566 -5.574 1.00 67.50 115 SER A N 1
ATOM 919 C CA . SER A 1 115 ? -5.251 20.448 -4.697 1.00 67.50 115 SER A CA 1
ATOM 920 C C . SER A 1 115 ? -4.105 19.454 -4.541 1.00 67.50 115 SER A C 1
ATOM 922 O O . SER A 1 115 ? -3.571 18.943 -5.530 1.00 67.50 115 SER A O 1
ATOM 924 N N . GLY A 1 116 ? -3.781 19.121 -3.289 1.00 62.91 116 GLY A N 1
ATOM 925 C CA . GLY A 1 116 ? -2.820 18.074 -2.929 1.00 62.91 116 GLY A CA 1
ATOM 926 C C . GLY A 1 116 ? -3.359 16.642 -3.058 1.00 62.91 116 GLY A C 1
ATOM 927 O O . GLY A 1 116 ? -2.596 15.693 -2.887 1.00 62.91 116 GLY A O 1
ATOM 928 N N . GLN A 1 117 ? -4.644 16.457 -3.391 1.00 61.62 117 GLN A N 1
ATOM 929 C CA . GLN A 1 117 ? -5.268 15.126 -3.448 1.00 61.62 117 GLN A CA 1
ATOM 930 C C . GLN A 1 117 ? -4.719 14.262 -4.593 1.00 61.62 117 GLN A C 1
ATOM 932 O O . GLN A 1 117 ? -4.682 13.033 -4.500 1.00 61.62 117 GLN A O 1
ATOM 937 N N . ILE A 1 118 ? -4.249 14.883 -5.680 1.00 65.06 118 ILE A N 1
ATOM 938 C CA . ILE A 1 118 ? -3.689 14.156 -6.822 1.00 65.06 118 ILE A CA 1
ATOM 939 C C . ILE A 1 118 ? -2.216 13.835 -6.542 1.00 65.06 118 ILE A C 1
ATOM 941 O O . ILE A 1 118 ? -1.317 14.600 -6.879 1.00 65.06 118 ILE A O 1
ATOM 945 N N . ARG A 1 119 ? -1.957 12.658 -5.963 1.00 63.97 119 ARG A N 1
ATOM 946 C CA . ARG A 1 119 ? -0.594 12.122 -5.730 1.00 63.97 119 ARG A CA 1
ATOM 947 C C . ARG A 1 119 ? -0.050 11.316 -6.915 1.00 63.97 119 ARG A C 1
ATOM 949 O O . ARG A 1 119 ? 1.088 10.850 -6.900 1.00 63.97 119 ARG A O 1
ATOM 956 N N . ALA A 1 120 ? -0.852 11.172 -7.974 1.00 65.44 120 ALA A N 1
ATOM 957 C CA . ALA A 1 120 ? -0.517 10.382 -9.158 1.00 65.44 120 ALA A CA 1
ATOM 958 C C . ALA A 1 120 ? 0.716 10.904 -9.918 1.00 65.44 120 ALA A C 1
ATOM 960 O O . ALA A 1 120 ? 1.353 10.132 -10.632 1.00 65.44 120 ALA A O 1
ATOM 961 N N . TRP A 1 121 ? 1.101 12.173 -9.728 1.00 69.81 121 TRP A N 1
ATOM 962 C CA . TRP A 1 121 ? 2.281 12.772 -10.363 1.00 69.81 121 TRP A CA 1
ATOM 963 C C . TRP A 1 121 ? 3.586 12.049 -9.988 1.00 69.81 121 TRP A C 1
ATOM 965 O O . TRP A 1 121 ? 4.457 11.865 -10.836 1.00 69.81 121 TRP A O 1
ATOM 975 N N . ASN A 1 122 ? 3.690 11.533 -8.756 1.00 65.50 122 ASN A N 1
ATOM 976 C CA . ASN A 1 122 ? 4.819 10.709 -8.301 1.00 65.50 122 ASN A CA 1
ATOM 977 C C . ASN A 1 122 ? 4.872 9.336 -9.017 1.00 65.50 122 ASN A C 1
ATOM 979 O O . ASN A 1 122 ? 5.906 8.679 -9.071 1.00 65.50 122 ASN A O 1
ATOM 983 N N . ARG A 1 123 ? 3.777 8.902 -9.652 1.00 72.88 123 ARG A N 1
ATOM 984 C CA . ARG A 1 123 ? 3.682 7.619 -10.371 1.00 72.88 123 ARG A CA 1
ATOM 985 C C . ARG A 1 123 ? 3.928 7.753 -11.875 1.00 72.88 123 ARG A C 1
ATOM 987 O O . ARG A 1 123 ? 3.513 6.893 -12.643 1.00 72.88 123 ARG A O 1
ATOM 994 N N . PHE A 1 124 ? 4.608 8.810 -12.321 1.00 78.06 124 PHE A N 1
ATOM 995 C CA . PHE A 1 124 ? 4.975 8.989 -13.733 1.00 78.06 124 PHE A CA 1
ATOM 996 C C . PHE A 1 124 ? 6.222 8.201 -14.159 1.00 78.06 124 PHE A C 1
ATOM 998 O O . PHE A 1 124 ? 6.512 8.128 -15.353 1.00 78.06 124 PHE A O 1
ATOM 1005 N N . ALA A 1 125 ? 6.922 7.540 -13.231 1.00 77.75 125 ALA A N 1
ATOM 1006 C CA . ALA A 1 125 ? 8.080 6.704 -13.553 1.00 77.75 125 ALA A CA 1
ATOM 1007 C C . ALA A 1 125 ? 7.788 5.605 -14.609 1.00 77.75 125 ALA A C 1
ATOM 1009 O O . ALA A 1 125 ? 8.543 5.525 -15.581 1.00 77.75 125 ALA A O 1
ATOM 1010 N N . PRO A 1 126 ? 6.685 4.825 -14.543 1.00 79.44 126 PRO A N 1
ATOM 1011 C CA . PRO A 1 126 ? 6.332 3.869 -15.597 1.00 79.44 126 PRO A CA 1
ATOM 1012 C C . PRO A 1 126 ? 6.099 4.530 -16.961 1.00 79.44 126 PRO A C 1
ATOM 1014 O O . PRO A 1 126 ? 6.479 3.971 -17.989 1.00 79.44 126 PRO A O 1
ATOM 1017 N N . ILE A 1 127 ? 5.524 5.738 -16.978 1.00 86.44 127 ILE A N 1
ATOM 1018 C CA . ILE A 1 127 ? 5.304 6.510 -18.209 1.00 86.44 127 ILE A CA 1
ATOM 1019 C C . ILE A 1 127 ? 6.651 6.936 -18.804 1.00 86.44 127 ILE A C 1
ATOM 1021 O O . ILE A 1 127 ? 6.867 6.768 -20.002 1.00 86.44 127 ILE A O 1
ATOM 1025 N N . LEU A 1 128 ? 7.589 7.419 -17.982 1.00 85.31 128 LEU A N 1
ATOM 1026 C CA . LEU A 1 128 ? 8.945 7.762 -18.426 1.00 85.31 128 LEU A CA 1
ATOM 1027 C C . LEU A 1 128 ? 9.671 6.550 -19.018 1.00 85.31 128 LEU A C 1
ATOM 1029 O O . LEU A 1 128 ? 10.224 6.646 -20.112 1.00 85.31 128 LEU A O 1
ATOM 1033 N N . ILE A 1 129 ? 9.622 5.401 -18.340 1.00 83.62 129 ILE A N 1
ATOM 1034 C CA . ILE A 1 129 ? 10.246 4.159 -18.817 1.00 83.62 129 ILE A CA 1
ATOM 1035 C C . ILE A 1 129 ? 9.636 3.729 -20.157 1.00 83.62 129 ILE A C 1
ATOM 1037 O O . ILE A 1 129 ? 10.376 3.416 -21.092 1.00 83.62 129 ILE A O 1
ATOM 1041 N N . LEU A 1 130 ? 8.305 3.773 -20.284 1.00 87.62 130 LEU A N 1
ATOM 1042 C CA . LEU A 1 130 ? 7.610 3.486 -21.538 1.00 87.62 130 LEU A CA 1
ATOM 1043 C C . LEU A 1 130 ? 8.079 4.416 -22.663 1.00 87.62 130 LEU A C 1
ATOM 1045 O O . LEU A 1 130 ? 8.401 3.952 -23.757 1.00 87.62 130 LEU A O 1
ATOM 1049 N N . LEU A 1 131 ? 8.166 5.720 -22.401 1.00 89.56 131 LEU A N 1
ATOM 1050 C CA . LEU A 1 131 ? 8.629 6.695 -23.386 1.00 89.56 131 LEU A CA 1
ATOM 1051 C C . LEU A 1 131 ? 10.092 6.459 -23.791 1.00 89.56 131 LEU A C 1
ATOM 1053 O O . LEU A 1 131 ? 10.416 6.578 -24.974 1.00 89.56 131 LEU A O 1
ATOM 1057 N N . PHE A 1 132 ? 10.968 6.070 -22.859 1.00 88.62 132 PHE A N 1
ATOM 1058 C CA . PHE A 1 132 ? 12.354 5.704 -23.173 1.00 88.62 132 PHE A CA 1
ATOM 1059 C C . PHE A 1 132 ? 12.419 4.467 -24.071 1.00 88.62 132 PHE A C 1
ATOM 1061 O O . PHE A 1 132 ? 13.175 4.455 -25.045 1.00 88.62 132 PHE A O 1
ATOM 1068 N N . MET A 1 133 ? 11.605 3.445 -23.790 1.00 86.75 133 MET A N 1
ATOM 1069 C CA . MET A 1 133 ? 11.523 2.234 -24.611 1.00 86.75 133 MET A CA 1
ATOM 1070 C C . MET A 1 133 ? 10.997 2.534 -26.018 1.00 86.75 133 MET A C 1
ATOM 1072 O O . MET A 1 133 ? 11.603 2.107 -27.001 1.00 86.75 133 MET A O 1
ATOM 1076 N N . LEU A 1 134 ? 9.916 3.312 -26.133 1.00 88.69 134 LEU A N 1
ATOM 1077 C CA . LEU A 1 134 ? 9.358 3.732 -27.423 1.00 88.69 134 LEU A CA 1
ATOM 1078 C C . LEU A 1 134 ? 10.354 4.582 -28.218 1.00 88.69 134 LEU A C 1
ATOM 1080 O O . LEU A 1 134 ? 10.528 4.375 -29.420 1.00 88.69 134 LEU A O 1
ATOM 1084 N N . GLY A 1 135 ? 11.048 5.500 -27.546 1.00 86.19 135 GLY A N 1
ATOM 1085 C CA . GLY A 1 135 ? 12.109 6.309 -28.132 1.00 86.19 135 GLY A CA 1
ATOM 1086 C C . GLY A 1 135 ? 13.253 5.460 -28.682 1.00 86.19 135 GLY A C 1
ATOM 1087 O O . GLY A 1 135 ? 13.655 5.629 -29.835 1.00 86.19 135 GLY A O 1
ATOM 1088 N N . ALA A 1 136 ? 13.738 4.496 -27.897 1.00 86.81 136 ALA A N 1
ATOM 1089 C CA . ALA A 1 136 ? 14.774 3.563 -28.323 1.00 86.81 136 ALA A CA 1
ATOM 1090 C C . ALA A 1 136 ? 14.319 2.700 -29.508 1.00 86.81 136 ALA A C 1
ATOM 1092 O O . ALA A 1 136 ? 15.050 2.579 -30.492 1.00 86.81 136 ALA A O 1
ATOM 1093 N N . ALA A 1 137 ? 13.100 2.156 -29.459 1.00 84.50 137 ALA A N 1
ATOM 1094 C CA . ALA A 1 137 ? 12.523 1.362 -30.540 1.00 84.50 137 ALA A CA 1
ATOM 1095 C C . ALA A 1 137 ? 12.388 2.175 -31.838 1.00 84.50 137 ALA A C 1
ATOM 1097 O O . ALA A 1 137 ? 12.746 1.685 -32.908 1.00 84.50 137 ALA A O 1
ATOM 1098 N N . ALA A 1 138 ? 11.954 3.437 -31.754 1.00 84.31 138 ALA A N 1
ATOM 1099 C CA . ALA A 1 138 ? 11.864 4.343 -32.899 1.00 84.31 138 ALA A CA 1
ATOM 1100 C C . ALA A 1 138 ? 13.241 4.700 -33.492 1.00 84.31 138 ALA A C 1
ATOM 1102 O O . ALA A 1 138 ? 13.368 4.901 -34.703 1.00 84.31 138 ALA A O 1
ATOM 1103 N N . CYS A 1 139 ? 14.285 4.783 -32.664 1.00 84.12 139 CYS A N 1
ATOM 1104 C CA . CYS A 1 139 ? 15.662 4.958 -33.129 1.00 84.12 139 CYS A CA 1
ATOM 1105 C C . CYS A 1 139 ? 16.188 3.696 -33.823 1.00 84.12 139 CYS A C 1
ATOM 1107 O O . CYS A 1 139 ? 16.757 3.783 -34.913 1.00 84.12 139 CYS A O 1
ATOM 1109 N N . LEU A 1 140 ? 15.978 2.530 -33.208 1.00 81.38 140 LEU A N 1
ATOM 1110 C CA . LEU A 1 140 ? 16.432 1.239 -33.722 1.00 81.38 140 LEU A CA 1
ATOM 1111 C C . LEU A 1 140 ? 15.702 0.842 -35.009 1.00 81.38 140 LEU A C 1
ATOM 1113 O O . LEU A 1 140 ? 16.339 0.321 -35.917 1.00 8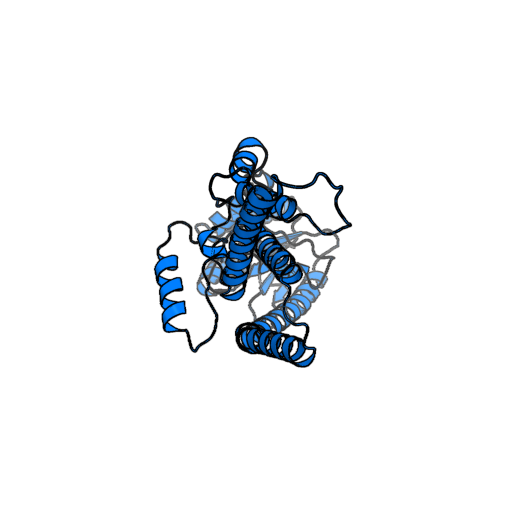1.38 140 LEU A O 1
ATOM 1117 N N . SER A 1 141 ? 14.410 1.150 -35.149 1.00 77.31 141 SER A N 1
ATOM 1118 C CA . SER A 1 141 ? 13.644 0.857 -36.371 1.00 77.31 141 SER A CA 1
ATOM 1119 C C . SER A 1 141 ? 14.138 1.642 -37.590 1.00 77.31 141 SER A C 1
ATOM 1121 O O . SER A 1 141 ? 14.037 1.178 -38.724 1.00 77.31 141 SER A O 1
ATOM 1123 N N . ARG A 1 142 ? 14.719 2.826 -37.367 1.00 75.75 142 ARG A N 1
ATOM 1124 C CA . ARG A 1 142 ? 15.351 3.647 -38.411 1.00 75.75 142 ARG A CA 1
ATOM 1125 C C . ARG A 1 142 ? 16.783 3.215 -38.710 1.00 75.75 142 ARG A C 1
ATOM 1127 O O . ARG A 1 142 ? 17.353 3.638 -39.722 1.00 75.75 142 ARG A O 1
ATOM 1134 N N . TRP A 1 143 ? 17.378 2.400 -37.842 1.00 72.44 143 TRP A N 1
ATOM 1135 C CA . TRP A 1 143 ? 18.699 1.842 -38.057 1.00 72.44 143 TRP A CA 1
ATOM 1136 C C . TRP A 1 143 ? 18.595 0.724 -39.092 1.00 72.44 143 TRP A C 1
ATOM 1138 O O . TRP A 1 143 ? 17.931 -0.289 -38.891 1.00 72.44 143 TRP A O 1
ATOM 1148 N N . ARG A 1 144 ? 19.272 0.900 -40.229 1.00 65.88 144 ARG A N 1
ATOM 1149 C CA . ARG A 1 144 ? 19.352 -0.114 -41.288 1.00 65.88 144 ARG A CA 1
ATOM 1150 C C . ARG A 1 144 ? 20.293 -1.237 -40.863 1.00 65.88 144 ARG A C 1
ATOM 1152 O O . ARG A 1 144 ? 21.417 -1.324 -41.349 1.00 65.88 144 ARG A O 1
ATOM 1159 N N . TRP A 1 145 ? 19.869 -2.054 -39.907 1.00 63.94 145 TRP A N 1
ATOM 1160 C CA . TRP A 1 145 ? 20.587 -3.281 -39.592 1.00 63.94 145 TRP A CA 1
ATOM 1161 C C . TRP A 1 145 ? 20.445 -4.244 -40.779 1.00 63.94 145 TRP A C 1
ATOM 1163 O O . TRP A 1 145 ? 19.360 -4.302 -41.368 1.00 63.94 145 TRP A O 1
ATOM 1173 N N . PRO A 1 146 ? 21.506 -4.974 -41.174 1.00 62.66 146 PRO A N 1
ATOM 1174 C CA . PRO A 1 146 ? 21.377 -6.006 -42.189 1.00 62.66 146 PRO A CA 1
ATOM 1175 C C . PRO A 1 146 ? 20.358 -7.014 -41.665 1.00 62.66 146 PRO A C 1
ATOM 1177 O O . PRO A 1 146 ? 20.567 -7.642 -40.627 1.00 62.66 146 PRO A O 1
ATOM 1180 N N . HIS A 1 147 ? 19.206 -7.071 -42.331 1.00 64.56 147 HIS A N 1
ATOM 1181 C CA . HIS A 1 147 ? 18.014 -7.770 -41.865 1.00 64.56 147 HIS A CA 1
ATOM 1182 C C . HIS A 1 147 ? 18.164 -9.280 -42.084 1.00 64.56 147 HIS A C 1
ATOM 1184 O O . HIS A 1 147 ? 17.442 -9.915 -42.849 1.00 64.56 147 HIS A O 1
ATOM 1190 N N . ASN A 1 148 ? 19.158 -9.860 -41.419 1.00 76.81 148 ASN A N 1
ATOM 1191 C CA . ASN A 1 148 ? 19.391 -11.285 -41.397 1.00 76.81 148 ASN A CA 1
ATOM 1192 C C . ASN A 1 148 ? 18.457 -11.861 -40.334 1.00 76.81 148 ASN A C 1
ATOM 1194 O O . ASN A 1 148 ? 18.734 -11.751 -39.140 1.00 76.81 148 ASN A O 1
ATOM 1198 N N . ARG A 1 149 ? 17.364 -12.501 -40.775 1.00 78.62 149 ARG A N 1
ATOM 1199 C CA . ARG A 1 149 ? 16.402 -13.210 -39.909 1.00 78.62 149 ARG A CA 1
ATOM 1200 C C . ARG A 1 149 ? 17.048 -13.973 -38.740 1.00 78.62 149 ARG A C 1
ATOM 1202 O O . ARG A 1 149 ? 16.569 -13.789 -37.623 1.00 78.62 149 ARG A O 1
ATOM 1209 N N . PRO A 1 150 ? 18.129 -14.766 -38.922 1.00 81.56 150 PRO A N 1
ATOM 1210 C CA . PRO A 1 150 ? 18.730 -15.476 -37.792 1.00 81.56 150 PRO A CA 1
ATOM 1211 C C . PRO A 1 150 ? 19.322 -14.535 -36.737 1.00 81.56 150 PRO A C 1
ATOM 1213 O O . PRO A 1 150 ? 19.183 -14.799 -35.548 1.00 81.56 150 PRO A O 1
ATOM 1216 N N . VAL A 1 151 ? 19.930 -13.414 -37.136 1.00 81.19 151 VAL A N 1
ATOM 1217 C CA . VAL A 1 151 ? 20.510 -12.433 -36.204 1.00 81.19 151 VAL A CA 1
ATOM 1218 C C . VAL A 1 151 ? 19.416 -11.749 -35.389 1.00 81.19 151 VAL A C 1
ATOM 1220 O O . VAL A 1 151 ? 19.541 -11.646 -34.173 1.00 81.19 151 VAL A O 1
ATOM 1223 N N . SER A 1 152 ? 18.317 -11.338 -36.029 1.00 77.81 152 SER A N 1
ATOM 1224 C CA . SER A 1 152 ? 17.188 -10.709 -35.332 1.00 77.81 152 SER A CA 1
ATOM 1225 C C . SER A 1 152 ? 16.503 -11.664 -34.352 1.00 77.81 152 SER A C 1
ATOM 1227 O O . SER A 1 152 ? 16.216 -11.269 -33.226 1.00 77.81 152 SER A O 1
ATOM 1229 N N . ILE A 1 153 ? 16.295 -12.927 -34.744 1.00 85.44 153 ILE A N 1
ATOM 1230 C CA . ILE A 1 153 ? 15.732 -13.958 -33.857 1.00 85.44 153 ILE A CA 1
ATOM 1231 C C . ILE A 1 153 ? 16.678 -14.223 -32.682 1.00 85.44 153 ILE A C 1
ATOM 1233 O O . ILE A 1 153 ? 16.234 -14.280 -31.539 1.00 85.44 153 ILE A O 1
ATOM 1237 N N . THR A 1 154 ? 17.984 -14.324 -32.945 1.00 86.06 154 THR A N 1
ATOM 1238 C CA . THR A 1 154 ? 18.991 -14.556 -31.900 1.00 86.06 154 THR A CA 1
ATOM 1239 C C . THR A 1 154 ? 19.018 -13.396 -30.909 1.00 86.06 154 THR A C 1
ATOM 1241 O O . THR A 1 154 ? 18.975 -13.620 -29.705 1.00 86.06 154 THR A O 1
ATOM 1244 N N . ALA A 1 155 ? 19.014 -12.153 -31.394 1.00 81.56 155 ALA A N 1
ATOM 1245 C CA . ALA A 1 155 ? 18.971 -10.965 -30.548 1.00 81.56 155 ALA A CA 1
ATOM 1246 C C . ALA A 1 155 ? 17.689 -10.902 -29.699 1.00 81.56 155 ALA A C 1
ATOM 1248 O O . ALA A 1 155 ? 17.761 -10.597 -28.510 1.00 81.56 155 ALA A O 1
ATOM 1249 N N . ALA A 1 156 ? 16.530 -11.238 -30.277 1.00 82.88 156 ALA A N 1
ATOM 1250 C CA . ALA A 1 156 ? 15.267 -11.301 -29.544 1.00 82.88 156 ALA A CA 1
ATOM 1251 C C . ALA A 1 156 ? 15.291 -12.384 -28.453 1.00 82.88 156 ALA A C 1
ATOM 1253 O O . ALA A 1 156 ? 14.918 -12.109 -27.315 1.00 82.88 156 ALA A O 1
ATOM 1254 N N . LEU A 1 157 ? 15.785 -13.587 -28.767 1.00 90.94 157 LEU A N 1
ATOM 1255 C CA . LEU A 1 157 ? 15.921 -14.680 -27.800 1.00 90.94 157 LEU A CA 1
ATOM 1256 C C . LEU A 1 157 ? 16.876 -14.320 -26.662 1.00 90.94 157 LEU A C 1
ATOM 1258 O O . LEU A 1 157 ? 16.542 -14.536 -25.500 1.00 90.94 157 LEU A O 1
ATOM 1262 N N . VAL A 1 158 ? 18.029 -13.724 -26.975 1.00 88.69 158 VAL A N 1
ATOM 1263 C CA . VAL A 1 158 ? 18.973 -13.229 -25.961 1.00 88.69 158 VAL A CA 1
ATOM 1264 C C . VAL A 1 158 ? 18.308 -12.168 -25.084 1.00 88.69 158 VAL A C 1
ATOM 1266 O O . VAL A 1 158 ? 18.446 -12.222 -23.866 1.00 88.69 158 VAL A O 1
ATOM 1269 N N . GLY A 1 159 ? 17.538 -11.245 -25.668 1.00 83.25 159 GLY A N 1
ATOM 1270 C CA . GLY A 1 159 ? 16.779 -10.243 -24.917 1.00 83.25 159 GLY A CA 1
ATOM 1271 C C . GLY A 1 159 ? 15.754 -10.860 -23.962 1.00 83.25 159 GLY A C 1
ATOM 1272 O O . GLY A 1 159 ? 15.726 -10.510 -22.784 1.00 83.25 159 GLY A O 1
ATOM 1273 N N . VAL A 1 160 ? 14.958 -11.822 -24.436 1.00 86.38 160 VAL A N 1
ATOM 1274 C CA . VAL A 1 160 ? 13.982 -12.549 -23.607 1.00 86.38 160 VAL A CA 1
ATOM 1275 C C . VAL A 1 160 ? 14.678 -13.318 -22.485 1.00 86.38 160 VAL A C 1
ATOM 1277 O O . VAL A 1 160 ? 14.233 -13.247 -21.341 1.00 86.38 160 VAL A O 1
ATOM 1280 N N . LEU A 1 161 ? 15.789 -14.000 -22.776 1.00 86.88 161 LEU A N 1
ATOM 1281 C CA . LEU A 1 161 ? 16.579 -14.706 -21.765 1.00 86.88 161 LEU A CA 1
ATOM 1282 C C . LEU A 1 161 ? 17.121 -13.735 -20.712 1.00 86.88 161 LEU A C 1
ATOM 1284 O O . LEU A 1 161 ? 16.969 -13.987 -19.520 1.00 86.88 161 LEU A O 1
ATOM 1288 N N . LEU A 1 162 ? 17.685 -12.597 -21.121 1.00 80.94 162 LEU A N 1
ATOM 1289 C CA . LEU A 1 162 ? 18.169 -11.579 -20.187 1.00 80.94 162 LEU A CA 1
ATOM 1290 C C . LEU A 1 162 ? 17.045 -11.051 -19.289 1.00 80.94 162 LEU A C 1
ATOM 1292 O O . LEU A 1 162 ? 17.242 -10.945 -18.081 1.00 80.94 162 LEU A O 1
ATOM 1296 N N . ILE A 1 163 ? 15.859 -10.768 -19.835 1.00 80.06 163 ILE A N 1
ATOM 1297 C CA . ILE A 1 163 ? 14.696 -10.340 -19.041 1.00 80.06 163 ILE A CA 1
ATOM 1298 C C . ILE A 1 163 ? 14.264 -11.450 -18.074 1.00 80.06 163 ILE A C 1
ATOM 1300 O O . ILE A 1 163 ? 14.044 -11.186 -16.892 1.00 80.06 163 ILE A O 1
ATOM 1304 N N . ALA A 1 164 ? 14.193 -12.699 -18.536 1.00 82.00 164 ALA A N 1
ATOM 1305 C CA . ALA A 1 164 ? 13.818 -13.828 -17.693 1.00 82.00 164 ALA A CA 1
ATOM 1306 C C . ALA A 1 164 ? 14.794 -14.016 -16.517 1.00 82.00 164 ALA A C 1
ATOM 1308 O O . ALA A 1 164 ? 14.356 -14.156 -15.377 1.00 82.00 164 ALA A O 1
ATOM 1309 N N . PHE A 1 165 ? 16.105 -13.951 -16.766 1.00 80.31 165 PHE A N 1
ATOM 1310 C CA . PHE A 1 165 ? 17.135 -14.139 -15.738 1.00 80.31 165 PHE A CA 1
ATOM 1311 C C . PHE A 1 165 ? 17.310 -12.944 -14.799 1.00 80.31 165 PHE A C 1
ATOM 1313 O O . PHE A 1 165 ? 17.628 -13.143 -13.630 1.00 80.31 165 PHE A O 1
ATOM 1320 N N . THR A 1 166 ? 17.124 -11.716 -15.287 1.00 70.19 166 THR A N 1
ATOM 1321 C CA . THR A 1 166 ? 17.367 -10.509 -14.477 1.00 70.19 166 THR A CA 1
ATOM 1322 C C . THR A 1 166 ? 16.120 -9.970 -13.788 1.00 70.19 166 THR A C 1
ATOM 1324 O O . THR A 1 166 ? 16.260 -9.295 -12.774 1.00 70.19 166 THR A O 1
ATOM 1327 N N . GLN A 1 167 ? 14.924 -10.249 -14.316 1.00 73.06 167 GLN A N 1
ATOM 1328 C CA . GLN A 1 167 ? 13.661 -9.720 -13.793 1.00 73.06 167 GLN A CA 1
ATOM 1329 C C . GLN A 1 167 ? 12.739 -10.843 -13.317 1.00 73.06 167 GLN A C 1
ATOM 1331 O O . GLN A 1 167 ? 12.365 -10.865 -12.154 1.00 73.06 167 GLN A O 1
ATOM 1336 N N . VAL A 1 168 ? 12.394 -11.812 -14.172 1.00 80.12 168 VAL A N 1
ATOM 1337 C CA . VAL A 1 168 ? 11.331 -12.788 -13.852 1.00 80.12 168 VAL A CA 1
ATOM 1338 C C . VAL A 1 168 ? 11.757 -13.779 -12.769 1.00 80.12 168 VAL A C 1
ATOM 1340 O O . VAL A 1 168 ? 11.061 -13.934 -11.769 1.00 80.12 168 VAL A O 1
ATOM 1343 N N . LEU A 1 169 ? 12.898 -14.451 -12.944 1.00 81.19 169 LEU A N 1
ATOM 1344 C CA . LEU A 1 169 ? 13.357 -15.481 -12.010 1.00 81.19 169 LEU A CA 1
ATOM 1345 C C . LEU A 1 169 ? 13.633 -14.920 -10.606 1.00 81.19 169 LEU A C 1
ATOM 1347 O O . LEU A 1 169 ? 13.122 -15.509 -9.651 1.00 81.19 169 LEU A O 1
ATOM 1351 N N . PRO A 1 170 ? 14.348 -13.790 -10.433 1.00 76.31 170 PRO A N 1
ATOM 1352 C CA . PRO A 1 170 ? 14.577 -13.235 -9.102 1.00 76.31 170 PRO A CA 1
ATOM 1353 C C . PRO A 1 170 ? 13.289 -12.757 -8.425 1.00 76.31 170 PRO A C 1
ATOM 1355 O O . PRO A 1 170 ? 13.124 -12.959 -7.223 1.00 76.31 170 PRO A O 1
ATOM 1358 N N . LEU A 1 171 ? 12.352 -12.179 -9.188 1.00 75.25 171 LEU A N 1
ATOM 1359 C CA . LEU A 1 171 ? 11.086 -11.695 -8.636 1.00 75.25 171 LEU A CA 1
ATOM 1360 C C . LEU A 1 171 ? 10.093 -12.830 -8.357 1.00 75.25 171 LEU A C 1
ATOM 1362 O O . LEU A 1 171 ? 9.209 -12.656 -7.529 1.00 75.25 171 LEU A O 1
ATOM 1366 N N . SER A 1 172 ? 10.225 -13.992 -9.005 1.00 80.25 172 SER A N 1
ATOM 1367 C CA . SER A 1 172 ? 9.259 -15.096 -8.890 1.00 80.25 172 SER A CA 1
ATOM 1368 C C . SER A 1 172 ? 9.068 -15.594 -7.455 1.00 80.25 172 SER A C 1
ATOM 1370 O O . SER A 1 172 ? 7.936 -15.812 -7.028 1.00 80.25 172 SER A O 1
ATOM 1372 N N . ALA A 1 173 ? 10.157 -15.721 -6.689 1.00 78.88 173 ALA A N 1
ATOM 1373 C CA . ALA A 1 173 ? 10.100 -16.135 -5.291 1.00 78.88 173 ALA A CA 1
ATOM 1374 C C . ALA A 1 173 ? 9.394 -15.085 -4.423 1.00 78.88 173 ALA A C 1
ATOM 1376 O O . ALA A 1 173 ? 8.584 -15.432 -3.568 1.00 78.88 173 ALA A O 1
ATOM 1377 N N . LEU A 1 174 ? 9.665 -13.805 -4.688 1.00 76.69 174 LEU A N 1
ATOM 1378 C CA . LEU A 1 174 ? 9.036 -12.685 -4.001 1.00 76.69 174 LEU A CA 1
ATOM 1379 C C . LEU A 1 174 ? 7.539 -12.625 -4.327 1.00 76.69 174 LEU A C 1
ATOM 1381 O O . LEU A 1 174 ? 6.720 -12.647 -3.417 1.00 76.69 174 LEU A O 1
ATOM 1385 N N . VAL A 1 175 ? 7.172 -12.646 -5.611 1.00 81.06 175 VAL A N 1
ATOM 1386 C CA . VAL A 1 175 ? 5.774 -12.663 -6.071 1.00 81.06 175 VAL A CA 1
ATOM 1387 C C . VAL A 1 175 ? 5.018 -13.840 -5.467 1.00 81.06 175 VAL A C 1
ATOM 1389 O O . VAL A 1 175 ? 3.904 -13.654 -4.992 1.00 81.06 175 VAL A O 1
ATOM 1392 N N . LYS A 1 176 ? 5.626 -15.031 -5.429 1.00 83.94 176 LYS A N 1
ATOM 1393 C CA . LYS A 1 176 ? 5.018 -16.197 -4.788 1.00 83.94 176 LYS A CA 1
ATOM 1394 C C . LYS A 1 176 ? 4.797 -15.976 -3.291 1.00 83.94 176 LYS A C 1
ATOM 1396 O O . LYS A 1 176 ? 3.693 -16.206 -2.822 1.00 83.94 176 LYS A O 1
ATOM 1401 N N . ALA A 1 177 ? 5.799 -15.492 -2.559 1.00 79.31 177 ALA A N 1
ATOM 1402 C CA . ALA A 1 177 ? 5.660 -15.223 -1.128 1.00 79.31 177 ALA A CA 1
ATOM 1403 C C . ALA A 1 177 ? 4.555 -14.190 -0.833 1.00 79.31 177 ALA A C 1
ATOM 1405 O O . ALA A 1 177 ? 3.757 -14.392 0.081 1.00 79.31 177 ALA A O 1
ATOM 1406 N N . TYR A 1 178 ? 4.463 -13.122 -1.633 1.00 79.00 178 TYR A N 1
ATOM 1407 C CA . TYR A 1 178 ? 3.387 -12.132 -1.521 1.00 79.00 178 TYR A CA 1
ATOM 1408 C C . TYR A 1 178 ? 2.018 -12.709 -1.898 1.00 79.00 178 TYR A C 1
ATOM 1410 O O . TYR A 1 178 ? 1.037 -12.412 -1.224 1.00 79.00 178 TYR A O 1
ATOM 1418 N N . ALA A 1 179 ? 1.939 -13.542 -2.939 1.00 84.50 179 ALA A N 1
ATOM 1419 C CA . ALA A 1 179 ? 0.696 -14.189 -3.351 1.00 84.50 179 ALA A CA 1
ATOM 1420 C C . ALA A 1 179 ? 0.193 -15.177 -2.290 1.00 84.50 179 ALA A C 1
ATOM 1422 O O . ALA A 1 179 ? -0.976 -15.123 -1.916 1.00 84.50 179 ALA A O 1
ATOM 1423 N N . ASP A 1 180 ? 1.075 -16.027 -1.762 1.00 83.88 180 ASP A N 1
ATOM 1424 C CA . ASP A 1 180 ? 0.742 -17.004 -0.723 1.00 83.88 180 ASP A CA 1
ATOM 1425 C C . ASP A 1 180 ? 0.357 -16.288 0.588 1.00 83.88 180 ASP A C 1
ATOM 1427 O O . ASP A 1 180 ? -0.658 -16.608 1.209 1.00 83.88 180 ASP A O 1
ATOM 1431 N N . GLY A 1 181 ? 1.118 -15.260 0.987 1.00 80.94 181 GLY A N 1
ATOM 1432 C CA . GLY A 1 181 ? 0.808 -14.433 2.156 1.00 80.94 181 GLY A CA 1
ATOM 1433 C C . GLY A 1 181 ? -0.515 -13.676 2.016 1.00 80.94 181 GLY A C 1
ATOM 1434 O O . GLY A 1 181 ? -1.330 -13.680 2.939 1.00 80.94 181 GLY A O 1
ATOM 1435 N N . GLY A 1 182 ? -0.761 -13.077 0.850 1.00 83.25 182 GLY A N 1
ATOM 1436 C CA . GLY A 1 182 ? -2.003 -12.373 0.536 1.00 83.25 182 GLY A CA 1
ATOM 1437 C C . GLY A 1 182 ? -3.213 -13.303 0.510 1.00 83.25 182 GLY A C 1
ATOM 1438 O O . GLY A 1 182 ? -4.247 -12.965 1.079 1.00 83.25 182 GLY A O 1
ATOM 1439 N N . ALA A 1 183 ? -3.080 -14.499 -0.069 1.00 85.12 183 ALA A N 1
ATOM 1440 C CA . ALA A 1 183 ? -4.139 -15.505 -0.075 1.00 85.12 183 ALA A CA 1
ATOM 1441 C C . ALA A 1 183 ? -4.505 -15.952 1.347 1.00 85.12 183 ALA A C 1
ATOM 1443 O O . ALA A 1 183 ? -5.685 -16.024 1.685 1.00 85.12 183 ALA A O 1
ATOM 1444 N N . ASN A 1 184 ? -3.510 -16.191 2.205 1.00 85.19 184 ASN A N 1
ATOM 1445 C CA . ASN A 1 184 ? -3.752 -16.557 3.600 1.00 85.19 184 ASN A CA 1
ATOM 1446 C C . ASN A 1 184 ? -4.457 -15.435 4.376 1.00 85.19 184 ASN A C 1
ATOM 1448 O O . ASN A 1 184 ? -5.443 -15.704 5.061 1.00 85.19 184 ASN A O 1
ATOM 1452 N N . ARG A 1 185 ? -4.010 -14.179 4.222 1.00 85.31 185 ARG A N 1
ATOM 1453 C CA . ARG A 1 185 ? -4.668 -13.014 4.841 1.00 85.31 185 ARG A CA 1
ATOM 1454 C C . ARG A 1 185 ? -6.096 -12.832 4.339 1.00 85.31 185 ARG A C 1
ATOM 1456 O O . ARG A 1 185 ? -6.991 -12.588 5.139 1.00 85.31 185 ARG A O 1
ATOM 1463 N N . LEU A 1 186 ? -6.327 -13.000 3.039 1.00 88.31 186 LEU A N 1
ATOM 1464 C CA . LEU A 1 186 ? -7.656 -12.875 2.447 1.00 88.31 186 LEU A CA 1
ATOM 1465 C C . LEU A 1 186 ? -8.604 -13.979 2.933 1.00 88.31 186 LEU A C 1
ATOM 1467 O O . LEU A 1 186 ? -9.762 -13.701 3.234 1.00 88.31 186 LEU A O 1
ATOM 1471 N N . ASN A 1 187 ? -8.116 -15.214 3.066 1.00 88.88 187 ASN A N 1
ATOM 1472 C CA . ASN A 1 187 ? -8.897 -16.321 3.619 1.00 88.88 187 ASN A CA 1
ATOM 1473 C C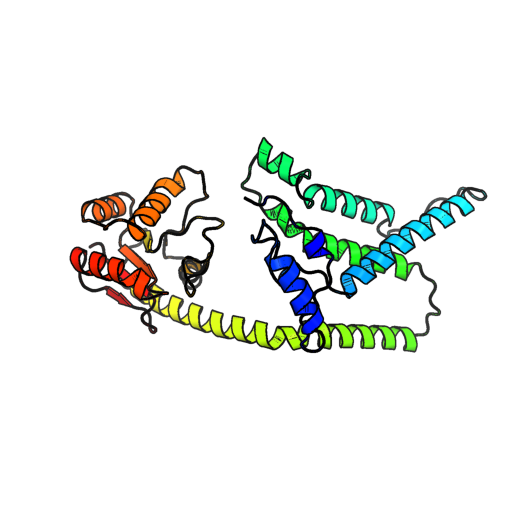 . ASN A 1 187 ? -9.244 -16.085 5.096 1.00 88.88 187 ASN A C 1
ATOM 1475 O O . ASN A 1 187 ? -10.396 -16.276 5.493 1.00 88.88 187 ASN A O 1
ATOM 1479 N N . ALA A 1 188 ? -8.277 -15.624 5.898 1.00 89.50 188 ALA A N 1
ATOM 1480 C CA . ALA A 1 188 ? -8.529 -15.228 7.280 1.00 89.50 188 ALA A CA 1
ATOM 1481 C C . ALA A 1 188 ? -9.586 -14.114 7.334 1.00 89.50 188 ALA A C 1
ATOM 1483 O O . ALA A 1 188 ? -10.544 -14.232 8.100 1.00 89.50 188 ALA A O 1
ATOM 1484 N N . ALA A 1 189 ? -9.464 -13.104 6.462 1.00 90.88 1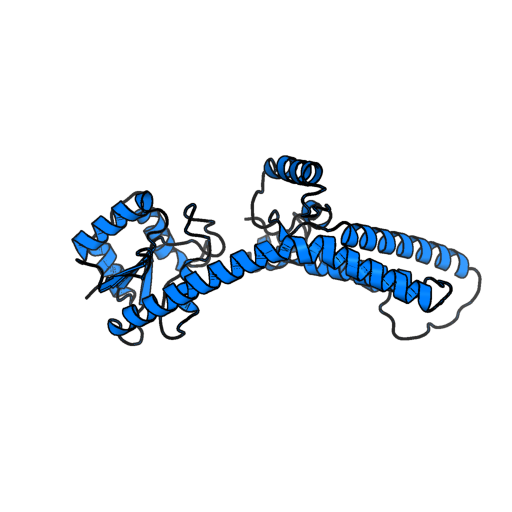89 ALA A N 1
ATOM 1485 C CA . ALA A 1 189 ? -10.353 -11.945 6.434 1.00 90.88 189 ALA A CA 1
ATOM 1486 C C . ALA A 1 189 ? -11.761 -12.386 6.076 1.00 90.88 189 ALA A C 1
ATOM 1488 O O . ALA A 1 189 ? -12.693 -12.051 6.788 1.00 90.88 189 ALA A O 1
ATOM 1489 N N . SER A 1 190 ? -11.898 -13.228 5.051 1.00 90.88 190 SER A N 1
ATOM 1490 C CA . SER A 1 190 ? -13.177 -13.785 4.621 1.00 90.88 190 SER A CA 1
ATOM 1491 C C . SER A 1 190 ? -13.878 -14.551 5.739 1.00 90.88 190 SER A C 1
ATOM 1493 O O . SER A 1 190 ? -15.060 -14.330 5.990 1.00 90.88 190 SER A O 1
ATOM 1495 N N . SER A 1 191 ? -13.154 -15.419 6.453 1.00 91.94 191 SER A N 1
ATOM 1496 C CA . SER A 1 191 ? -13.742 -16.182 7.558 1.00 91.94 191 SER A CA 1
ATOM 1497 C C . SER A 1 191 ? -14.127 -15.300 8.749 1.00 91.94 191 SER A C 1
ATOM 1499 O O . SER A 1 191 ? -15.138 -15.549 9.401 1.00 91.94 191 SER A O 1
ATOM 1501 N N . TYR A 1 192 ? -13.336 -14.263 9.033 1.00 93.81 192 TYR A N 1
ATOM 1502 C CA . TYR A 1 192 ? -13.590 -13.315 10.111 1.00 93.81 192 TYR A CA 1
ATOM 1503 C C . TYR A 1 192 ? -14.787 -12.414 9.787 1.00 93.81 192 TYR A C 1
ATOM 1505 O O . TYR A 1 192 ? -15.725 -12.343 10.576 1.00 93.81 192 TYR A O 1
ATOM 1513 N N . THR A 1 193 ? -14.819 -11.799 8.604 1.00 92.25 193 THR A N 1
ATOM 1514 C CA . THR A 1 193 ? -15.890 -10.882 8.190 1.00 92.25 193 THR A CA 1
ATOM 1515 C C . THR A 1 193 ? -17.239 -11.582 8.075 1.00 92.25 193 THR A C 1
ATOM 1517 O O . THR A 1 193 ? -18.254 -11.017 8.478 1.00 92.25 193 THR A O 1
ATOM 1520 N N . GLN A 1 194 ? -17.260 -12.842 7.627 1.00 90.94 194 GLN A N 1
ATOM 1521 C CA . GLN A 1 194 ? -18.474 -13.663 7.637 1.00 90.94 194 GLN A CA 1
ATOM 1522 C C . GLN A 1 194 ? -19.032 -13.874 9.048 1.00 90.94 194 GLN A C 1
ATOM 1524 O O . GLN A 1 194 ? -20.247 -13.810 9.217 1.00 90.94 194 GLN A O 1
ATOM 1529 N N . LYS A 1 195 ? -18.175 -14.095 10.057 1.00 92.31 195 LYS A N 1
ATOM 1530 C CA . LYS A 1 195 ? -18.614 -14.184 11.460 1.00 92.31 195 LYS A CA 1
ATOM 1531 C C . LYS A 1 195 ? -19.130 -12.840 11.956 1.00 92.31 195 LYS A C 1
ATOM 1533 O O . LYS A 1 195 ? -20.209 -12.784 12.516 1.00 92.31 195 LYS A O 1
ATOM 1538 N N . VAL A 1 196 ? -18.401 -11.751 11.716 1.00 92.50 196 VAL A N 1
ATOM 1539 C CA . VAL A 1 196 ? -18.816 -10.408 12.160 1.00 92.50 196 VAL A CA 1
ATOM 1540 C C . VAL A 1 196 ? -20.198 -10.042 11.611 1.00 92.50 196 VAL A C 1
ATOM 1542 O O . VAL A 1 196 ? -21.054 -9.546 12.337 1.00 92.50 196 VAL A O 1
ATOM 1545 N N . LYS A 1 197 ? -20.469 -10.370 10.346 1.00 89.44 197 LYS A N 1
ATOM 1546 C CA . LYS A 1 197 ? -21.756 -10.092 9.704 1.00 89.44 197 LYS A CA 1
ATOM 1547 C C . LYS A 1 197 ? -22.948 -10.782 10.369 1.00 89.44 197 LYS A C 1
ATOM 1549 O O . LYS A 1 197 ? -24.056 -10.276 10.253 1.00 89.44 197 LYS A O 1
ATOM 1554 N N . THR A 1 198 ? -22.759 -11.903 11.074 1.00 90.50 198 THR A N 1
ATOM 1555 C CA . THR A 1 198 ? -23.881 -12.552 11.776 1.00 90.50 198 THR A CA 1
ATOM 1556 C C . THR A 1 198 ? -24.389 -11.744 12.965 1.00 90.50 198 THR A C 1
ATOM 1558 O O . THR A 1 198 ? -25.497 -11.999 13.427 1.00 90.50 198 THR A O 1
ATOM 1561 N N . PHE A 1 199 ? -23.597 -10.780 13.439 1.00 88.81 199 PHE A N 1
ATOM 1562 C CA . PHE A 1 199 ? -23.920 -9.924 14.579 1.00 88.81 199 PHE A CA 1
ATOM 1563 C C . PHE A 1 199 ? -24.399 -8.526 14.166 1.00 88.81 199 PHE A C 1
ATOM 1565 O O . PHE A 1 199 ? -24.966 -7.800 14.977 1.00 88.81 199 PHE A O 1
ATOM 1572 N N . LEU A 1 200 ? -24.206 -8.139 12.902 1.00 87.00 200 LEU A N 1
ATOM 1573 C CA . LEU A 1 200 ? -24.505 -6.793 12.419 1.00 87.00 200 LEU A CA 1
ATOM 1574 C C . LEU A 1 200 ? -25.796 -6.746 11.604 1.00 87.00 200 LEU A C 1
ATOM 1576 O O . LEU A 1 200 ? -26.035 -7.579 10.731 1.00 87.00 200 LEU A O 1
ATOM 1580 N N . SER A 1 201 ? -26.607 -5.716 11.845 1.00 81.38 201 SER A N 1
ATOM 1581 C CA . SER A 1 201 ? -27.722 -5.360 10.966 1.00 81.38 201 SER A CA 1
ATOM 1582 C C . SER A 1 201 ? -27.247 -4.572 9.742 1.00 81.38 201 SER A C 1
ATOM 1584 O O . SER A 1 201 ? -26.207 -3.910 9.778 1.00 81.38 201 SER A O 1
ATOM 1586 N N . ASP A 1 202 ? -28.041 -4.580 8.671 1.00 78.94 202 ASP A N 1
ATOM 1587 C CA . ASP A 1 202 ? -27.763 -3.782 7.473 1.00 78.94 202 ASP A CA 1
ATOM 1588 C C . ASP A 1 202 ? -27.586 -2.290 7.817 1.00 78.94 202 ASP A C 1
ATOM 1590 O O . ASP A 1 202 ? -28.381 -1.707 8.556 1.00 78.94 202 ASP A O 1
ATOM 1594 N N . GLY A 1 203 ? -26.537 -1.666 7.269 1.00 77.81 203 GLY A N 1
ATOM 1595 C CA . GLY A 1 203 ? -26.217 -0.247 7.485 1.00 77.81 203 GLY A CA 1
ATOM 1596 C C . GLY A 1 203 ? -25.380 0.061 8.732 1.00 77.81 203 GLY A C 1
ATOM 1597 O O . GLY A 1 203 ? -25.046 1.222 8.949 1.00 77.81 203 GLY A O 1
ATOM 1598 N N . CYS A 1 204 ? -25.009 -0.948 9.525 1.00 88.50 204 CYS A N 1
ATOM 1599 C CA . CYS A 1 204 ? -24.109 -0.776 10.664 1.00 88.50 204 CYS A CA 1
ATOM 1600 C C . CYS A 1 204 ? -22.655 -0.544 10.238 1.00 88.50 204 CYS A C 1
ATOM 1602 O O . CYS A 1 204 ? -22.076 -1.359 9.515 1.00 88.50 204 CYS A O 1
ATOM 1604 N N . GLY A 1 205 ? -22.046 0.527 10.753 1.00 91.31 205 GLY A N 1
ATOM 1605 C CA . GLY A 1 205 ? -20.613 0.771 10.619 1.00 91.31 205 GLY A CA 1
ATOM 1606 C C . GLY A 1 205 ? -19.781 -0.051 11.610 1.00 91.31 205 GLY A C 1
ATOM 1607 O O . GLY A 1 205 ? -20.205 -0.282 12.742 1.00 91.31 205 GLY A O 1
ATOM 1608 N N . ILE A 1 206 ? -18.563 -0.427 11.226 1.00 93.44 206 ILE A N 1
ATOM 1609 C CA . ILE A 1 206 ? -17.534 -0.973 12.123 1.00 93.44 206 ILE A CA 1
ATOM 1610 C C . ILE A 1 206 ? -16.401 0.044 12.222 1.00 93.44 206 ILE A C 1
ATOM 1612 O O . ILE A 1 206 ? -15.825 0.419 11.200 1.00 93.44 206 ILE A O 1
ATOM 1616 N N . PHE A 1 207 ? -16.074 0.484 13.436 1.00 92.75 207 PHE A N 1
ATOM 1617 C CA . PHE A 1 207 ? -14.912 1.340 13.668 1.00 92.75 207 PHE A CA 1
ATOM 1618 C C . PHE A 1 207 ? -13.640 0.492 13.765 1.00 92.75 207 PHE A C 1
ATOM 1620 O O . PHE A 1 207 ? -13.682 -0.597 14.329 1.00 92.75 207 PHE A O 1
ATOM 1627 N N . THR A 1 208 ? -12.515 0.964 13.235 1.00 91.44 208 THR A N 1
ATOM 1628 C CA . THR A 1 208 ? -11.289 0.160 13.121 1.00 91.44 208 THR A CA 1
ATOM 1629 C C . THR A 1 208 ? -10.195 0.703 14.030 1.00 91.44 208 THR A C 1
ATOM 1631 O O . THR A 1 208 ? -9.835 1.875 13.933 1.00 91.44 208 THR A O 1
ATOM 1634 N N . PHE A 1 209 ? -9.645 -0.168 14.873 1.00 90.31 209 PHE A N 1
ATOM 1635 C CA . PHE A 1 209 ? -8.476 0.082 15.704 1.00 90.31 209 PHE A CA 1
ATOM 1636 C C . PHE A 1 209 ? -7.278 -0.782 15.263 1.00 90.31 209 PHE A C 1
ATOM 1638 O O . PHE A 1 209 ? -7.467 -1.972 15.006 1.00 90.31 209 PHE A O 1
ATOM 1645 N N . PRO A 1 210 ? -6.049 -0.233 15.245 1.00 86.50 210 PRO A N 1
ATOM 1646 C CA . PRO A 1 210 ? -5.752 1.189 15.414 1.00 86.50 210 PRO A CA 1
ATOM 1647 C C . PRO A 1 210 ? -6.344 2.015 14.262 1.00 86.50 210 PRO A C 1
ATOM 1649 O O . PRO A 1 210 ? -6.496 1.535 13.137 1.00 86.50 210 PRO A O 1
ATOM 1652 N N . SER A 1 211 ? -6.701 3.263 14.555 1.00 85.12 211 SER A N 1
ATOM 1653 C CA . SER A 1 211 ? -7.089 4.206 13.508 1.00 85.12 211 SER A CA 1
ATOM 1654 C C . SER A 1 211 ? -5.854 4.539 12.665 1.00 85.12 211 SER A C 1
ATOM 1656 O O . SER A 1 211 ? -4.769 4.731 13.208 1.00 85.12 211 SER A O 1
ATOM 1658 N N . MET A 1 212 ? -6.010 4.556 11.342 1.00 81.31 212 MET A N 1
ATOM 1659 C CA . MET A 1 212 ? -4.925 4.811 10.389 1.00 81.31 212 MET A CA 1
ATOM 1660 C C . MET A 1 212 ? -5.193 6.133 9.681 1.00 81.31 212 MET A C 1
ATOM 1662 O O . MET A 1 212 ? -6.321 6.356 9.259 1.00 81.31 212 MET A O 1
ATOM 1666 N N . THR A 1 213 ? -4.190 6.979 9.464 1.00 78.19 213 THR A N 1
ATOM 1667 C CA . THR A 1 213 ? -4.325 8.166 8.606 1.00 78.19 213 THR A CA 1
ATOM 1668 C C . THR A 1 213 ? -4.327 7.783 7.114 1.00 78.19 213 THR A C 1
ATOM 1670 O O . THR A 1 213 ? -3.508 6.985 6.664 1.00 78.19 213 THR A O 1
ATOM 1673 N N . TYR A 1 214 ? -5.187 8.382 6.284 1.00 75.69 214 TYR A N 1
ATOM 1674 C CA . TYR A 1 214 ? -5.150 8.195 4.825 1.00 75.69 214 TYR A CA 1
ATOM 1675 C C . TYR A 1 214 ? -4.639 9.471 4.125 1.00 75.69 214 TYR A C 1
ATOM 1677 O O . TYR A 1 214 ? -4.951 10.579 4.550 1.00 75.69 214 TYR A O 1
ATOM 1685 N N . PRO A 1 215 ? -3.862 9.391 3.026 1.00 67.88 215 PRO A N 1
ATOM 1686 C CA . PRO A 1 215 ? -3.438 8.184 2.323 1.00 67.88 215 PRO A CA 1
ATOM 1687 C C . PRO A 1 215 ? -2.210 7.488 2.906 1.00 67.88 215 PRO A C 1
ATOM 1689 O O . PRO A 1 215 ? -1.911 6.399 2.435 1.00 67.88 215 PRO A O 1
ATOM 1692 N N . ASN A 1 216 ? -1.503 8.094 3.864 1.00 67.38 216 ASN A N 1
ATOM 1693 C CA . ASN A 1 216 ? -0.219 7.590 4.351 1.00 67.38 216 ASN A CA 1
ATOM 1694 C C . ASN A 1 216 ? -0.121 7.695 5.874 1.00 67.38 216 ASN A C 1
ATOM 1696 O O . ASN A 1 216 ? 0.369 8.707 6.378 1.00 67.38 216 ASN A O 1
ATOM 1700 N N . ALA A 1 217 ? -0.517 6.651 6.584 1.00 66.69 217 ALA A N 1
ATOM 1701 C CA . ALA A 1 217 ? -0.156 6.460 7.984 1.00 66.69 217 ALA A CA 1
ATOM 1702 C C . ALA A 1 217 ? 1.276 5.908 8.113 1.00 66.69 217 ALA A C 1
ATOM 1704 O O . ALA A 1 217 ? 1.945 6.105 9.124 1.00 66.69 217 ALA A O 1
ATOM 1705 N N . GLY A 1 218 ? 1.772 5.232 7.071 1.00 71.88 218 GLY A N 1
ATOM 1706 C CA . GLY A 1 218 ? 2.886 4.300 7.201 1.00 71.88 218 GLY A CA 1
ATOM 1707 C C . GLY A 1 218 ? 2.446 3.002 7.888 1.00 71.88 218 GLY A C 1
ATOM 1708 O O . GLY A 1 218 ? 1.271 2.783 8.172 1.00 71.88 218 GLY A O 1
ATOM 1709 N N . GLY A 1 219 ? 3.389 2.090 8.134 1.00 75.06 219 GLY A N 1
ATOM 1710 C CA . GLY A 1 219 ? 3.102 0.938 8.991 1.00 75.06 219 GLY A CA 1
ATOM 1711 C C . GLY A 1 219 ? 2.911 1.406 10.433 1.00 75.06 219 GLY A C 1
ATOM 1712 O O . GLY A 1 219 ? 3.787 2.092 10.959 1.00 75.06 219 GLY A O 1
ATOM 1713 N N . TYR A 1 220 ? 1.798 1.028 11.065 1.00 75.75 220 TYR A N 1
ATOM 1714 C CA . TYR A 1 220 ? 1.570 1.291 12.491 1.00 75.75 220 TYR A CA 1
ATOM 1715 C C . TYR A 1 220 ? 2.594 0.533 13.350 1.00 75.75 220 TYR A C 1
ATOM 1717 O O . TYR A 1 220 ? 3.132 1.030 14.347 1.00 75.75 220 TYR A O 1
ATOM 1725 N N . ASP A 1 221 ? 2.913 -0.688 12.927 1.00 80.31 221 ASP A N 1
ATOM 1726 C CA . ASP A 1 221 ? 3.928 -1.524 13.543 1.00 80.31 221 ASP A CA 1
ATOM 1727 C C . ASP A 1 221 ? 4.605 -2.450 12.508 1.00 80.31 221 ASP A C 1
ATOM 1729 O O . ASP A 1 221 ? 4.464 -2.260 11.295 1.00 80.31 221 ASP A O 1
ATOM 1733 N N . SER A 1 222 ? 5.412 -3.419 12.957 1.00 80.50 222 SER A N 1
ATOM 1734 C CA . SER A 1 222 ? 6.102 -4.346 12.046 1.00 80.50 222 SER A CA 1
ATOM 1735 C C . SER A 1 222 ? 5.166 -5.323 11.317 1.00 80.50 222 SER A C 1
ATOM 1737 O O . SER A 1 222 ? 5.572 -5.944 10.331 1.00 80.50 222 SER A O 1
ATOM 1739 N N . VAL A 1 223 ? 3.915 -5.443 11.764 1.00 84.62 223 VAL A N 1
ATOM 1740 C CA . VAL A 1 223 ? 2.886 -6.367 11.277 1.00 84.62 223 VAL A CA 1
ATOM 1741 C C . VAL A 1 223 ? 1.783 -5.627 10.511 1.00 84.62 223 VAL A C 1
ATOM 1743 O O . VAL A 1 223 ? 1.487 -6.017 9.379 1.00 84.62 223 VAL A O 1
ATOM 1746 N N . ILE A 1 224 ? 1.209 -4.566 11.085 1.00 85.81 224 ILE A N 1
ATOM 1747 C CA . ILE A 1 224 ? 0.127 -3.740 10.534 1.00 85.81 224 ILE A CA 1
ATOM 1748 C C . ILE A 1 224 ? 0.716 -2.718 9.564 1.00 85.81 224 ILE A C 1
ATOM 1750 O O . ILE A 1 224 ? 1.351 -1.735 9.952 1.00 85.81 224 ILE A O 1
ATOM 1754 N N . GLN A 1 225 ? 0.492 -2.961 8.275 1.00 84.50 225 GLN A N 1
ATOM 1755 C CA . GLN A 1 225 ? 0.916 -2.069 7.197 1.00 84.50 225 GLN A CA 1
ATOM 1756 C C . GLN A 1 225 ? -0.167 -1.040 6.838 1.00 84.50 225 GLN A C 1
ATOM 1758 O O . GLN A 1 225 ? -1.342 -1.221 7.146 1.00 84.50 225 GLN A O 1
ATOM 1763 N N . ASP A 1 226 ? 0.238 -0.003 6.103 1.00 78.69 226 ASP A N 1
ATOM 1764 C CA . ASP A 1 226 ? -0.508 1.224 5.753 1.00 78.69 226 ASP A CA 1
ATOM 1765 C C . ASP A 1 226 ? -1.881 1.032 5.073 1.00 78.69 226 ASP A C 1
ATOM 1767 O O . ASP A 1 226 ? -2.577 2.006 4.830 1.00 78.69 226 ASP A O 1
ATOM 1771 N N . TYR A 1 227 ? -2.264 -0.198 4.714 1.00 84.25 227 TYR A N 1
ATOM 1772 C CA . TYR A 1 227 ? -3.552 -0.545 4.096 1.00 84.25 227 TYR A CA 1
ATOM 1773 C C . TYR A 1 227 ? -4.082 -1.914 4.550 1.00 84.25 227 TYR A C 1
ATOM 1775 O O . TYR A 1 227 ? -4.955 -2.488 3.896 1.00 84.25 227 TYR A O 1
ATOM 1783 N N . ASP A 1 228 ? -3.555 -2.476 5.642 1.00 85.88 228 ASP A N 1
ATOM 1784 C CA . ASP A 1 228 ? -3.892 -3.843 6.052 1.00 85.88 228 ASP A CA 1
ATOM 1785 C C . ASP A 1 228 ? -5.385 -3.992 6.408 1.00 85.88 228 ASP A C 1
ATOM 1787 O O . ASP A 1 228 ? -5.996 -5.004 6.066 1.00 85.88 228 ASP A O 1
ATOM 1791 N N . HIS A 1 229 ? -6.030 -2.973 6.985 1.00 87.88 229 HIS A N 1
ATOM 1792 C CA . HIS A 1 229 ? -7.464 -3.053 7.298 1.00 87.88 229 HIS A CA 1
ATOM 1793 C C . HIS A 1 229 ? -8.359 -3.080 6.044 1.00 87.88 229 HIS A C 1
ATOM 1795 O O . HIS A 1 229 ? -9.487 -3.569 6.103 1.00 87.88 229 HIS A O 1
ATOM 1801 N N . LEU A 1 230 ? -7.859 -2.651 4.874 1.00 87.69 230 LEU A N 1
ATOM 1802 C CA . LEU A 1 230 ? -8.610 -2.761 3.617 1.00 87.69 230 LEU A CA 1
ATOM 1803 C C . LEU A 1 230 ? -8.794 -4.219 3.172 1.00 87.69 230 LEU A C 1
ATOM 1805 O O . LEU A 1 230 ? -9.710 -4.499 2.399 1.00 87.69 230 LEU A O 1
ATOM 1809 N N . TYR A 1 231 ? -7.995 -5.168 3.684 1.00 87.19 231 TYR A N 1
ATOM 1810 C CA . TYR A 1 231 ? -8.229 -6.594 3.431 1.00 87.19 231 TYR A CA 1
ATOM 1811 C C . TYR A 1 231 ? -9.591 -7.065 3.938 1.00 87.19 231 TYR A C 1
ATOM 1813 O O . TYR A 1 231 ? -10.114 -8.035 3.401 1.00 87.19 231 TYR A O 1
ATOM 1821 N N . LEU A 1 232 ? -10.184 -6.391 4.925 1.00 88.69 232 LEU A N 1
ATOM 1822 C CA . LEU A 1 232 ? -11.505 -6.736 5.449 1.00 88.69 232 LEU A CA 1
ATOM 1823 C C . LEU A 1 232 ? -12.637 -6.369 4.473 1.00 88.69 232 LEU A C 1
ATOM 1825 O O . LEU A 1 232 ? -13.712 -6.956 4.534 1.00 88.69 232 LEU A O 1
ATOM 1829 N N . LEU A 1 233 ? -12.385 -5.443 3.542 1.00 87.19 233 LEU A N 1
ATOM 1830 C CA . LEU A 1 233 ? -13.348 -5.008 2.524 1.00 87.19 233 LEU A CA 1
ATOM 1831 C C . LEU A 1 233 ? -13.305 -5.858 1.245 1.00 87.19 233 LEU A C 1
ATOM 1833 O O . LEU A 1 233 ? -14.206 -5.776 0.418 1.00 87.19 233 LEU A O 1
ATOM 1837 N N . LEU A 1 234 ? -12.253 -6.660 1.043 1.00 88.25 234 LEU A N 1
ATOM 1838 C CA . LEU A 1 234 ? -12.093 -7.462 -0.178 1.00 88.25 234 LEU A CA 1
ATOM 1839 C C . LEU A 1 234 ? -13.038 -8.681 -0.264 1.00 88.25 234 LEU A C 1
ATOM 1841 O O . LEU A 1 234 ? -13.521 -8.957 -1.362 1.00 88.25 234 LEU A O 1
ATOM 1845 N N . PRO A 1 235 ? -13.288 -9.448 0.818 1.00 84.31 235 PRO A N 1
ATOM 1846 C CA . PRO A 1 235 ? -14.122 -10.645 0.753 1.00 84.31 235 PRO A CA 1
ATOM 1847 C C . PRO A 1 235 ? -15.624 -10.364 0.702 1.00 84.31 235 PRO A C 1
ATOM 1849 O O . PRO A 1 235 ? -16.379 -11.242 0.287 1.00 84.31 235 PRO A O 1
ATOM 1852 N N . ASP A 1 236 ? -16.067 -9.201 1.185 1.00 70.50 236 ASP A N 1
ATOM 1853 C CA . ASP A 1 236 ? -17.484 -8.875 1.321 1.00 70.50 236 ASP A CA 1
ATOM 1854 C C . ASP A 1 236 ? -17.739 -7.387 1.070 1.00 70.50 236 ASP A C 1
ATOM 1856 O O . ASP A 1 236 ? -17.155 -6.517 1.709 1.00 70.50 236 ASP A O 1
ATOM 1860 N N . ASN A 1 237 ? -18.680 -7.109 0.171 1.00 69.75 237 ASN A N 1
ATOM 1861 C CA . ASN A 1 237 ? -19.055 -5.757 -0.230 1.00 69.75 237 ASN A CA 1
ATOM 1862 C C . ASN A 1 237 ? -20.111 -5.140 0.708 1.00 69.75 237 ASN A C 1
ATOM 1864 O O . ASN A 1 237 ? -20.517 -4.000 0.497 1.00 69.75 237 ASN A O 1
ATOM 1868 N N . GLY A 1 238 ? -20.631 -5.910 1.673 1.00 75.50 238 GLY A N 1
ATOM 1869 C CA . GLY A 1 238 ? -21.740 -5.502 2.539 1.00 75.50 238 GLY A CA 1
ATOM 1870 C C . GLY A 1 238 ? -21.343 -4.940 3.904 1.00 75.50 238 GLY A C 1
ATOM 1871 O O . GLY A 1 238 ? -22.214 -4.432 4.604 1.00 75.50 238 GLY A O 1
ATOM 1872 N N . LEU A 1 239 ? -20.071 -5.032 4.305 1.00 84.00 239 LEU A N 1
ATOM 1873 C CA . LEU A 1 239 ? -19.603 -4.476 5.577 1.00 84.00 239 LEU A CA 1
ATOM 1874 C C . LEU A 1 239 ? -19.145 -3.027 5.398 1.00 84.00 239 LEU A C 1
ATOM 1876 O O . LEU A 1 239 ? -18.269 -2.738 4.584 1.00 84.00 239 LEU A O 1
ATOM 1880 N N . ALA A 1 240 ? -19.707 -2.121 6.197 1.00 88.75 240 ALA A N 1
ATOM 1881 C CA . ALA A 1 240 ? -19.279 -0.730 6.253 1.00 88.75 240 ALA A CA 1
ATOM 1882 C C . ALA A 1 240 ? -18.148 -0.576 7.281 1.00 88.75 240 ALA A C 1
ATOM 1884 O O . ALA A 1 240 ? -18.387 -0.264 8.442 1.00 88.75 240 ALA A O 1
ATOM 1885 N N . ILE A 1 241 ? -16.907 -0.831 6.868 1.00 88.69 241 ILE A N 1
ATOM 1886 C CA . ILE A 1 241 ? -15.734 -0.702 7.744 1.00 88.69 241 ILE A CA 1
ATOM 1887 C C . ILE A 1 241 ? -15.147 0.697 7.582 1.00 88.69 241 ILE A C 1
ATOM 1889 O O . ILE A 1 241 ? -14.837 1.116 6.466 1.00 88.69 241 ILE A O 1
ATOM 1893 N N . ALA A 1 242 ? -14.986 1.416 8.692 1.00 87.62 242 ALA A N 1
ATOM 1894 C CA . ALA A 1 242 ? -14.289 2.689 8.684 1.00 87.62 242 ALA A CA 1
ATOM 1895 C C . ALA A 1 242 ? -12.800 2.476 8.421 1.00 87.62 242 ALA A C 1
ATOM 1897 O O . ALA A 1 242 ? -12.138 1.636 9.034 1.00 87.62 242 ALA A O 1
ATOM 1898 N N . TYR A 1 243 ? -12.279 3.300 7.526 1.00 83.25 243 TYR A N 1
ATOM 1899 C CA . TYR A 1 243 ? -10.860 3.500 7.305 1.00 83.25 243 TYR A CA 1
ATOM 1900 C C . TYR A 1 243 ? -10.581 4.995 7.440 1.00 83.25 243 TYR A C 1
ATOM 1902 O O . TYR A 1 243 ? -11.493 5.794 7.224 1.00 83.25 243 TYR A O 1
ATOM 1910 N N . GLY A 1 244 ? -9.349 5.368 7.781 1.00 78.12 244 GLY A N 1
ATOM 1911 C CA . GLY A 1 244 ? -8.946 6.766 7.918 1.00 78.12 244 GLY A CA 1
ATOM 1912 C C . GLY A 1 244 ? -9.462 7.696 6.832 1.00 78.12 244 GLY A C 1
ATOM 1913 O O . GLY A 1 244 ? -9.500 7.332 5.653 1.00 78.12 244 GLY A O 1
ATOM 1914 N N . GLY A 1 245 ? -9.801 8.924 7.220 1.00 75.69 245 GLY A N 1
ATOM 1915 C CA . GLY A 1 245 ? -10.101 9.997 6.276 1.00 75.69 245 GLY A CA 1
ATOM 1916 C C . GLY A 1 245 ? -8.843 10.563 5.599 1.00 75.69 245 GLY A C 1
ATOM 1917 O O . GLY A 1 245 ? -7.708 10.278 5.989 1.00 75.69 245 GLY A O 1
ATOM 1918 N N . HIS A 1 246 ? -9.041 11.412 4.589 1.00 74.69 246 HIS A N 1
ATOM 1919 C CA . HIS A 1 246 ? -7.940 12.109 3.927 1.00 74.69 246 HIS A CA 1
ATOM 1920 C C . HIS A 1 246 ? -7.329 13.175 4.841 1.00 74.69 246 HIS A C 1
ATOM 1922 O O . HIS A 1 246 ? -8.013 14.106 5.244 1.00 74.69 246 HIS A O 1
ATOM 1928 N N . GLN A 1 247 ? -6.032 13.077 5.125 1.00 70.81 247 GLN A N 1
ATOM 1929 C CA . GLN A 1 247 ? -5.339 13.994 6.024 1.00 70.81 247 GLN A CA 1
ATOM 1930 C C . GLN A 1 247 ? -5.620 15.464 5.677 1.00 70.81 247 GLN A C 1
ATOM 1932 O O . GLN A 1 247 ? -5.421 15.898 4.538 1.00 70.81 247 GLN A O 1
ATOM 1937 N N . GLY A 1 248 ? -6.033 16.236 6.685 1.00 71.00 248 GLY A N 1
ATOM 1938 C CA . GLY A 1 248 ? -6.344 17.658 6.541 1.00 71.00 248 GLY A CA 1
ATOM 1939 C C . GLY A 1 248 ? -7.764 17.948 6.058 1.00 71.00 248 GLY A C 1
ATOM 1940 O O . GLY A 1 248 ? -8.029 19.075 5.632 1.00 71.00 248 GLY A O 1
ATOM 1941 N N . THR A 1 249 ? -8.669 16.969 6.111 1.00 72.50 249 THR A N 1
ATOM 1942 C CA . THR A 1 249 ? -10.100 17.178 5.886 1.00 72.50 249 THR A CA 1
ATOM 1943 C C . THR A 1 249 ? -10.896 16.955 7.179 1.00 72.50 249 THR A C 1
ATOM 1945 O O . THR A 1 249 ? -10.435 16.225 8.053 1.00 72.50 249 THR A O 1
ATOM 1948 N N . PRO A 1 250 ? -12.079 17.577 7.349 1.00 76.00 250 PRO A N 1
ATOM 1949 C CA . PRO A 1 250 ? -12.875 17.414 8.572 1.00 76.00 250 PRO A CA 1
ATOM 1950 C C . PRO A 1 250 ? -13.246 15.956 8.873 1.00 76.00 250 PRO A C 1
ATOM 1952 O O . PRO A 1 250 ? -13.430 15.577 10.024 1.00 76.00 250 PRO A O 1
ATOM 1955 N N . GLU A 1 251 ? -13.323 15.115 7.842 1.00 70.25 251 GLU A N 1
ATOM 1956 C CA . GLU A 1 251 ? -13.645 13.695 7.961 1.00 70.25 251 GLU A CA 1
ATOM 1957 C C . GLU A 1 251 ? -12.561 12.882 8.697 1.00 70.25 251 GLU A C 1
ATOM 1959 O O . GLU A 1 251 ? -12.841 11.751 9.089 1.00 70.25 251 GLU A O 1
ATOM 1964 N N . THR A 1 252 ? -11.349 13.421 8.912 1.00 77.38 252 THR A N 1
ATOM 1965 C CA . THR A 1 252 ? -10.313 12.748 9.721 1.00 77.38 252 THR A CA 1
ATOM 1966 C C . THR A 1 252 ? -10.398 13.030 11.203 1.00 77.38 252 THR A C 1
ATOM 1968 O O . THR A 1 252 ? -9.812 12.271 11.961 1.00 77.38 252 THR A O 1
ATOM 1971 N N . GLU A 1 253 ? -11.126 14.056 11.647 1.00 80.75 253 GLU A N 1
ATOM 1972 C CA . GLU A 1 253 ? -11.047 14.540 13.033 1.00 80.75 253 GLU A CA 1
ATOM 1973 C C . GLU A 1 253 ? -11.327 13.431 14.062 1.00 80.75 253 GLU A C 1
ATOM 1975 O O . GLU A 1 253 ? -10.624 13.299 15.063 1.00 80.75 253 GLU A O 1
ATOM 1980 N N . ILE A 1 254 ? -12.306 12.571 13.769 1.00 79.62 254 ILE A N 1
ATOM 1981 C CA . ILE A 1 254 ? -12.660 11.429 14.619 1.00 79.62 254 ILE A CA 1
ATOM 1982 C C . ILE A 1 254 ? -11.544 10.376 14.591 1.00 79.62 254 ILE A C 1
ATOM 1984 O O . ILE A 1 254 ? -11.093 9.924 15.641 1.00 79.62 254 ILE A O 1
ATOM 1988 N N . SER A 1 255 ? -11.062 10.008 13.402 1.00 79.25 255 SER A N 1
ATOM 1989 C CA . SER A 1 255 ? -9.970 9.044 13.233 1.00 79.25 255 SER A CA 1
ATOM 1990 C C . SER A 1 255 ? -8.666 9.501 13.893 1.00 79.25 255 SER A C 1
ATOM 1992 O O . SER A 1 255 ? -8.025 8.684 14.550 1.00 79.25 255 SER A O 1
ATOM 1994 N N . ASP A 1 256 ? -8.303 10.776 13.760 1.00 78.88 256 ASP A N 1
ATOM 1995 C CA . ASP A 1 256 ? -7.079 11.364 14.315 1.00 78.88 256 ASP A CA 1
ATOM 1996 C C . ASP A 1 256 ? -7.140 11.381 15.853 1.00 78.88 256 ASP A C 1
ATOM 1998 O O . ASP A 1 256 ? -6.180 11.019 16.534 1.00 78.88 256 ASP A O 1
ATOM 2002 N N . ARG A 1 257 ? -8.307 11.713 16.422 1.00 79.38 257 ARG A N 1
ATOM 2003 C CA . ARG A 1 257 ? -8.521 11.676 17.875 1.00 79.38 257 ARG A CA 1
ATOM 2004 C C . ARG A 1 257 ? -8.396 10.257 18.430 1.00 79.38 257 ARG A C 1
ATOM 2006 O O . ARG A 1 257 ? -7.742 10.049 19.447 1.00 79.38 257 ARG A O 1
ATOM 2013 N N . PHE A 1 258 ? -8.996 9.266 17.770 1.00 79.06 258 PHE A N 1
ATOM 2014 C CA . PHE A 1 258 ? -8.900 7.867 18.205 1.00 79.06 258 PHE A CA 1
ATOM 2015 C C . PHE A 1 258 ? -7.506 7.259 17.987 1.00 79.06 258 PHE A C 1
ATOM 2017 O O . PHE A 1 258 ? -7.121 6.349 18.725 1.00 79.06 258 PHE A O 1
ATOM 2024 N N . GLU A 1 259 ? -6.726 7.766 17.030 1.00 76.12 259 GLU A N 1
ATOM 2025 C CA . GLU A 1 259 ? -5.300 7.447 16.900 1.00 76.12 259 GLU A CA 1
ATOM 2026 C C . GLU A 1 259 ? -4.517 7.951 18.126 1.00 76.12 259 GLU A C 1
ATOM 2028 O O . GLU A 1 259 ? -3.812 7.170 18.769 1.00 76.12 259 GLU A O 1
ATOM 2033 N N . GLU A 1 260 ? -4.708 9.216 18.519 1.00 68.19 260 GLU A N 1
ATOM 2034 C CA . GLU A 1 260 ? -4.072 9.796 19.711 1.00 68.19 260 GLU A CA 1
ATOM 2035 C C . GLU A 1 260 ? -4.478 9.059 20.997 1.00 68.19 260 GLU A C 1
ATOM 2037 O O . GLU A 1 260 ? -3.618 8.762 21.838 1.00 68.19 260 GLU A O 1
ATOM 2042 N N . ILE A 1 261 ? -5.761 8.695 21.122 1.00 65.12 261 ILE A N 1
ATOM 2043 C CA . ILE A 1 261 ? -6.263 7.898 22.246 1.00 65.12 261 ILE A CA 1
ATOM 2044 C C . ILE A 1 261 ? -5.567 6.539 22.283 1.00 65.12 261 ILE A C 1
ATOM 2046 O O . ILE A 1 261 ? -5.022 6.172 23.317 1.00 65.12 261 ILE A O 1
ATOM 2050 N N . THR A 1 262 ? -5.488 5.830 21.155 1.00 64.50 262 THR A N 1
ATOM 2051 C CA . THR A 1 262 ? -4.827 4.515 21.083 1.00 64.50 262 THR A CA 1
ATOM 2052 C C . THR A 1 262 ? -3.351 4.578 21.501 1.00 64.50 262 THR A C 1
ATOM 2054 O O . THR A 1 262 ? -2.826 3.626 22.076 1.00 64.50 262 THR A O 1
ATOM 2057 N N . LEU A 1 263 ? -2.668 5.692 21.220 1.00 64.31 263 LEU A N 1
ATOM 2058 C CA . LEU A 1 263 ? -1.238 5.859 21.488 1.00 64.31 263 LEU A CA 1
ATOM 2059 C C . LEU A 1 263 ? -0.913 6.409 22.883 1.00 64.31 263 LEU A C 1
ATOM 2061 O O . LEU A 1 263 ? 0.206 6.209 23.359 1.00 64.31 263 LEU A O 1
ATOM 2065 N N . SER A 1 264 ? -1.832 7.135 23.525 1.00 63.25 264 SER A N 1
ATOM 2066 C CA . SER A 1 264 ? -1.486 7.926 24.716 1.00 63.25 264 SER A CA 1
ATOM 2067 C C . SER A 1 264 ? -2.569 8.050 25.789 1.00 63.25 264 SER A C 1
ATOM 2069 O O . SER A 1 264 ? -2.269 8.534 26.883 1.00 63.25 264 SER A O 1
ATOM 2071 N N . GLN A 1 265 ? -3.800 7.606 25.525 1.00 67.62 265 GLN A N 1
ATOM 2072 C CA . GLN A 1 265 ? -4.926 7.728 26.454 1.00 67.62 265 GLN A CA 1
ATOM 2073 C C . GLN A 1 265 ? -5.700 6.404 26.575 1.00 67.62 265 GLN A C 1
ATOM 2075 O O . GLN A 1 265 ? -5.324 5.375 26.018 1.00 67.62 265 GLN A O 1
ATOM 2080 N N . SER A 1 266 ? -6.753 6.404 27.386 1.00 77.81 266 SER A N 1
ATOM 2081 C CA . SER A 1 266 ? -7.659 5.266 27.544 1.00 77.81 266 SER A CA 1
ATOM 2082 C C . SER A 1 266 ? -9.003 5.576 26.900 1.00 77.81 266 SER A C 1
ATOM 2084 O O . SER A 1 266 ? -9.520 6.666 27.127 1.00 77.81 266 SER A O 1
ATOM 2086 N N . ILE A 1 267 ? -9.574 4.611 26.183 1.00 84.56 267 ILE A N 1
ATOM 2087 C CA . ILE A 1 267 ? -10.965 4.643 25.730 1.00 84.56 267 ILE A CA 1
ATOM 2088 C C . ILE A 1 267 ? -11.882 4.498 26.941 1.00 84.56 267 ILE A C 1
ATOM 2090 O O . ILE A 1 267 ? -11.644 3.655 27.813 1.00 84.56 267 ILE A O 1
ATOM 2094 N N . ASP A 1 268 ? -12.951 5.285 26.976 1.00 88.00 268 ASP A N 1
ATOM 2095 C CA . ASP A 1 268 ? -14.001 5.176 27.979 1.00 88.00 268 ASP A CA 1
ATOM 2096 C C . ASP A 1 268 ? -15.395 4.916 27.373 1.00 88.00 268 ASP A C 1
ATOM 2098 O O . ASP A 1 268 ? -15.581 4.712 26.173 1.00 88.00 268 ASP A O 1
ATOM 2102 N N . ILE A 1 269 ? -16.413 4.860 28.234 1.00 88.12 269 ILE A N 1
ATOM 2103 C CA . ILE A 1 269 ? -17.790 4.594 27.807 1.00 88.12 269 ILE A CA 1
ATOM 2104 C C . ILE A 1 269 ? -18.401 5.743 26.985 1.00 88.12 269 ILE A C 1
ATOM 2106 O O . ILE A 1 269 ? -19.307 5.499 26.184 1.00 88.12 269 ILE A O 1
ATOM 2110 N N . TYR A 1 270 ? -17.931 6.981 27.167 1.00 89.81 270 TYR A N 1
ATOM 2111 C CA . TYR A 1 270 ? -18.391 8.132 26.395 1.00 89.81 270 TYR A CA 1
ATOM 2112 C C . TYR A 1 270 ? -17.892 8.039 24.957 1.00 89.81 270 TYR A C 1
ATOM 2114 O O . TYR A 1 270 ? -18.693 8.253 24.046 1.00 89.81 270 TYR A O 1
ATOM 2122 N N . ASP A 1 271 ? -16.651 7.603 24.746 1.00 89.50 271 ASP A N 1
ATOM 2123 C CA . ASP A 1 271 ? -16.108 7.339 23.410 1.00 89.50 271 ASP A CA 1
ATOM 2124 C C . ASP A 1 271 ? -16.945 6.294 22.656 1.00 89.50 271 ASP A C 1
ATOM 2126 O O . ASP A 1 271 ? -17.342 6.500 21.507 1.00 89.50 271 ASP A O 1
ATOM 2130 N N . ILE A 1 272 ? -17.298 5.188 23.325 1.00 91.12 272 ILE A N 1
ATOM 2131 C CA . ILE A 1 272 ? -18.185 4.163 22.751 1.00 91.12 272 ILE A CA 1
ATOM 2132 C C . ILE A 1 272 ? -19.564 4.753 22.428 1.00 91.12 272 ILE A C 1
ATOM 2134 O O . ILE A 1 272 ? -20.152 4.440 21.390 1.00 91.12 272 ILE A O 1
ATOM 2138 N N . SER A 1 273 ? -20.103 5.610 23.299 1.00 91.94 273 SER A N 1
ATOM 2139 C CA . SER A 1 273 ? -21.400 6.256 23.072 1.00 91.94 273 SER A CA 1
ATOM 2140 C C . SER A 1 273 ? -21.384 7.216 21.879 1.00 91.94 273 SER A C 1
ATOM 2142 O O . SER A 1 273 ? -22.363 7.284 21.134 1.00 91.94 273 SER A O 1
ATOM 2144 N N . GLU A 1 274 ? -20.266 7.903 21.651 1.00 91.06 274 GLU A N 1
ATOM 2145 C CA . GLU A 1 274 ? -20.081 8.779 20.500 1.00 91.06 274 GL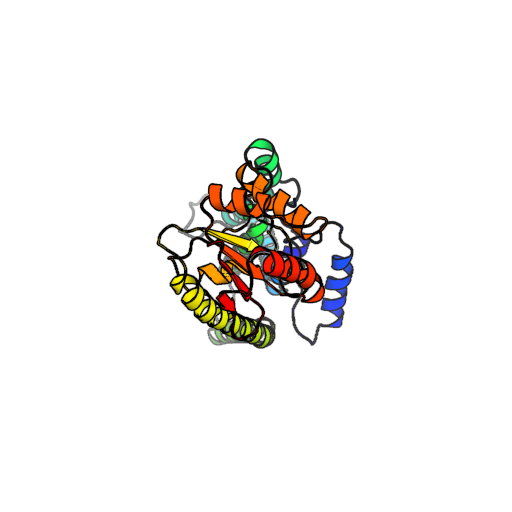U A CA 1
ATOM 2146 C C . GLU A 1 274 ? -19.969 7.964 19.210 1.00 91.06 274 GLU A C 1
ATOM 2148 O O . GLU A 1 274 ? -20.667 8.261 18.242 1.00 91.06 274 GLU A O 1
ATOM 2153 N N . LEU A 1 275 ? -19.190 6.875 19.210 1.00 90.75 275 LEU A N 1
ATOM 2154 C CA . LEU A 1 275 ? -19.118 5.964 18.064 1.00 90.75 275 LEU A CA 1
ATOM 2155 C C . LEU A 1 275 ? -20.501 5.386 17.717 1.00 90.75 275 LEU A C 1
ATOM 2157 O O . LEU A 1 275 ? -20.885 5.370 16.546 1.00 90.75 275 LEU A O 1
ATOM 2161 N N . LYS A 1 276 ? -21.303 5.004 18.718 1.00 92.75 276 LYS A N 1
ATOM 2162 C CA . LYS A 1 276 ? -22.707 4.608 18.503 1.00 92.75 276 LYS A CA 1
ATOM 2163 C C . LYS A 1 276 ? -23.528 5.717 17.846 1.00 92.75 276 LYS A C 1
ATOM 2165 O O . LYS A 1 276 ? -24.272 5.450 16.904 1.00 92.75 276 LYS A O 1
ATOM 2170 N N . ALA A 1 277 ? -23.398 6.958 18.319 1.00 91.38 277 ALA A N 1
ATOM 2171 C CA . ALA A 1 277 ? -24.125 8.105 17.774 1.00 91.38 277 ALA A CA 1
ATOM 2172 C C . ALA A 1 277 ? -23.738 8.421 16.317 1.00 91.38 277 ALA A C 1
ATOM 2174 O O . ALA A 1 277 ? -24.570 8.907 15.552 1.00 91.38 277 ALA A O 1
ATOM 2175 N N . LEU A 1 278 ? -22.505 8.096 15.923 1.00 89.75 278 LEU A N 1
ATOM 2176 C CA . LEU A 1 278 ? -21.999 8.216 14.552 1.00 89.75 278 LEU A CA 1
ATOM 2177 C C . LEU A 1 278 ? -22.448 7.069 13.629 1.00 89.75 278 LEU A C 1
ATOM 2179 O O . LEU A 1 278 ? -22.140 7.087 12.439 1.00 89.75 278 LEU A O 1
ATOM 2183 N N . GLY A 1 279 ? -23.193 6.089 14.151 1.00 91.06 279 GLY A N 1
ATOM 2184 C CA . GLY A 1 279 ? -23.720 4.960 13.381 1.00 91.06 279 GLY A CA 1
ATOM 2185 C C . GLY A 1 279 ? -22.829 3.715 13.380 1.00 91.06 279 GLY A C 1
ATOM 2186 O O . GLY A 1 279 ? -23.078 2.789 12.603 1.00 91.06 279 GLY A O 1
ATOM 2187 N N . PHE A 1 280 ? -21.809 3.658 14.241 1.00 93.38 280 PHE A N 1
ATOM 2188 C CA . PHE A 1 280 ? -21.030 2.439 14.446 1.00 93.38 280 PHE A CA 1
ATOM 2189 C C . PHE A 1 280 ? -21.761 1.472 15.384 1.00 93.38 280 PHE A C 1
ATOM 2191 O O . PHE A 1 280 ? -22.340 1.870 16.393 1.00 93.38 280 PHE A O 1
ATOM 2198 N N . CYS A 1 281 ? -21.714 0.181 15.063 1.00 94.69 281 CYS A N 1
ATOM 2199 C CA . CYS A 1 281 ? -22.335 -0.892 15.844 1.00 94.69 281 CYS A CA 1
ATOM 2200 C C . CYS A 1 281 ? -21.316 -1.827 16.502 1.00 94.69 281 CYS A C 1
ATOM 2202 O O . CYS A 1 281 ? -21.691 -2.690 17.291 1.00 94.69 281 CYS A O 1
ATOM 2204 N N . GLY A 1 282 ? -20.035 -1.651 16.199 1.00 94.56 282 GLY A N 1
ATOM 2205 C CA . GLY A 1 282 ? -18.962 -2.383 16.845 1.00 94.56 282 GLY A CA 1
ATOM 2206 C C . GLY A 1 282 ? -17.594 -1.846 16.462 1.00 94.56 282 GLY A C 1
ATOM 2207 O O . GLY A 1 282 ? -17.462 -0.967 15.601 1.00 94.56 282 GLY A O 1
ATOM 2208 N N . ALA A 1 283 ? -16.581 -2.413 17.101 1.00 94.44 283 ALA A N 1
ATOM 2209 C CA . ALA A 1 283 ? -15.183 -2.108 16.868 1.00 94.44 283 ALA A CA 1
ATOM 2210 C C . ALA A 1 283 ? -14.436 -3.349 16.370 1.00 94.44 283 ALA A C 1
ATOM 2212 O O . ALA A 1 283 ? -14.517 -4.423 16.965 1.00 94.44 283 ALA A O 1
ATOM 2213 N N . HIS A 1 284 ? -13.683 -3.184 15.290 1.00 94.50 284 HIS A N 1
ATOM 2214 C CA . HIS A 1 284 ? -12.631 -4.094 14.872 1.00 94.50 284 HIS A CA 1
ATOM 2215 C C . HIS A 1 284 ? -11.330 -3.709 15.574 1.00 94.50 284 HIS A C 1
ATOM 2217 O O . HIS A 1 284 ? -10.930 -2.549 15.515 1.00 94.50 284 HIS A O 1
ATOM 2223 N N . LEU A 1 285 ? -10.651 -4.679 16.177 1.00 93.88 285 LEU A N 1
ATOM 2224 C CA . LEU A 1 285 ? -9.305 -4.522 16.714 1.00 93.88 285 LEU A CA 1
ATOM 2225 C C . LEU A 1 285 ? -8.329 -5.417 15.942 1.00 93.88 285 LEU A C 1
ATOM 2227 O O . LEU A 1 285 ? -8.480 -6.641 15.946 1.00 93.88 285 LEU A O 1
ATOM 2231 N N . ASP A 1 286 ? -7.307 -4.813 15.334 1.00 92.94 286 ASP A N 1
ATOM 2232 C CA . ASP A 1 286 ? -6.144 -5.517 14.794 1.00 92.94 286 ASP A CA 1
ATOM 2233 C C . ASP A 1 286 ? -5.043 -5.624 15.859 1.00 92.94 286 ASP A C 1
ATOM 2235 O O . ASP A 1 286 ? -4.436 -4.640 16.280 1.00 92.94 286 ASP A O 1
ATOM 2239 N N . ARG A 1 287 ? -4.791 -6.858 16.301 1.00 90.94 287 ARG A N 1
ATOM 2240 C CA . ARG A 1 287 ? -3.804 -7.233 17.320 1.00 90.94 287 ARG A CA 1
ATOM 2241 C C . ARG A 1 287 ? -2.413 -7.521 16.761 1.00 90.94 287 ARG A C 1
ATOM 2243 O O . ARG A 1 287 ? -1.696 -8.319 17.364 1.00 90.94 287 ARG A O 1
ATOM 2250 N N . GLY A 1 288 ? -2.049 -6.919 15.624 1.00 86.00 288 GLY A N 1
ATOM 2251 C CA . GLY A 1 288 ? -0.754 -7.061 14.946 1.00 86.00 288 GLY A CA 1
ATOM 2252 C C . GLY A 1 288 ? 0.435 -7.302 15.885 1.00 86.00 288 GLY A C 1
ATOM 2253 O O . GLY A 1 288 ? 0.784 -8.456 16.150 1.00 86.00 288 GLY A O 1
ATOM 2254 N N . GLU A 1 289 ? 1.069 -6.251 16.413 1.00 83.31 289 GLU A N 1
ATOM 2255 C CA . GLU A 1 289 ? 1.965 -6.405 17.564 1.00 83.31 289 GLU A CA 1
ATOM 2256 C C . GLU A 1 289 ? 1.166 -6.479 18.871 1.00 83.31 289 GLU A C 1
ATOM 2258 O O . GLU A 1 289 ? 0.646 -5.478 19.373 1.00 83.31 289 GLU A O 1
ATOM 2263 N N . LYS A 1 290 ? 1.127 -7.677 19.473 1.00 83.00 290 LYS A N 1
ATOM 2264 C CA . LYS A 1 290 ? 0.367 -7.932 20.706 1.00 83.00 290 LYS A CA 1
ATOM 2265 C C . LYS A 1 290 ? 0.654 -6.918 21.805 1.00 83.00 290 LYS A C 1
ATOM 2267 O O . LYS A 1 290 ? -0.291 -6.371 22.347 1.00 83.00 290 LYS A O 1
ATOM 2272 N N . GLU A 1 291 ? 1.921 -6.609 22.076 1.00 82.88 291 GLU A N 1
ATOM 2273 C CA . GLU A 1 291 ? 2.315 -5.665 23.135 1.00 82.88 291 GLU A CA 1
ATOM 2274 C C . GLU A 1 291 ? 1.700 -4.268 22.962 1.00 82.88 291 GLU A C 1
ATOM 2276 O O . GLU A 1 291 ? 1.320 -3.648 23.952 1.00 82.88 291 GLU A O 1
ATOM 2281 N N . LYS A 1 292 ? 1.554 -3.792 21.718 1.00 81.69 292 LYS A N 1
ATOM 2282 C CA . LYS A 1 292 ? 0.926 -2.497 21.420 1.00 81.69 292 LYS A CA 1
ATOM 2283 C C . LYS A 1 292 ? -0.596 -2.558 21.505 1.00 81.69 292 LYS A C 1
ATOM 2285 O O . LYS A 1 292 ? -1.220 -1.609 21.964 1.00 81.69 292 LYS A O 1
ATOM 2290 N N . SER A 1 293 ? -1.189 -3.673 21.080 1.00 86.25 293 SER A N 1
ATOM 2291 C CA . SER A 1 293 ? -2.648 -3.858 21.079 1.00 86.25 293 SER A CA 1
ATOM 2292 C C . SER A 1 293 ? -3.230 -4.282 22.434 1.00 86.25 293 SER A C 1
ATOM 2294 O O . SER A 1 293 ? -4.413 -4.063 22.677 1.00 86.25 293 SER A O 1
ATOM 2296 N N . GLU A 1 294 ? -2.430 -4.876 23.326 1.00 89.81 294 GLU A N 1
ATOM 2297 C CA . GLU A 1 294 ? -2.894 -5.456 24.593 1.00 89.81 294 GLU A CA 1
ATOM 2298 C C . GLU A 1 294 ? -3.589 -4.444 25.514 1.00 89.81 294 GLU A C 1
ATOM 2300 O O . GLU A 1 294 ? -4.654 -4.770 26.046 1.00 89.81 294 GLU A O 1
ATOM 2305 N N . PRO A 1 295 ? -3.066 -3.212 25.696 1.00 88.75 295 PRO A N 1
ATOM 2306 C CA . PRO A 1 295 ? -3.748 -2.211 26.508 1.00 88.75 295 PRO A CA 1
ATOM 2307 C C . PRO A 1 295 ? -5.136 -1.883 25.956 1.00 88.75 295 PRO A C 1
ATOM 2309 O O . PRO A 1 295 ? -6.089 -1.769 26.725 1.00 88.75 295 PRO A O 1
ATOM 2312 N N . LEU A 1 296 ? -5.259 -1.778 24.631 1.00 88.81 296 LEU A N 1
ATOM 2313 C CA . LEU A 1 296 ? -6.519 -1.467 23.969 1.00 88.81 296 LEU A CA 1
ATOM 2314 C C . LEU A 1 296 ? -7.502 -2.642 24.035 1.00 88.81 296 LEU A C 1
ATOM 2316 O O . LEU A 1 296 ? -8.674 -2.440 24.342 1.00 88.81 296 LEU A O 1
ATOM 2320 N N . HIS A 1 297 ? -7.017 -3.871 23.835 1.00 92.44 297 HIS A N 1
ATOM 2321 C CA . HIS A 1 297 ? -7.792 -5.093 24.053 1.00 92.44 297 HIS A CA 1
ATOM 2322 C C . HIS A 1 297 ? -8.370 -5.133 25.473 1.00 92.44 297 HIS A C 1
ATOM 2324 O O . HIS A 1 297 ? -9.572 -5.314 25.639 1.00 92.44 297 HIS A O 1
ATOM 2330 N N . GLY A 1 298 ? -7.545 -4.905 26.501 1.00 92.12 298 GLY A N 1
ATOM 2331 C CA . GLY A 1 298 ? -7.995 -4.921 27.895 1.00 92.12 298 GLY A CA 1
ATOM 2332 C C . GLY A 1 298 ? -9.043 -3.847 28.208 1.00 92.12 298 GLY A C 1
ATOM 2333 O O . GLY A 1 298 ? -9.988 -4.107 28.956 1.00 92.12 298 GLY A O 1
ATOM 2334 N N . GLN A 1 299 ? -8.912 -2.657 27.613 1.00 91.38 299 GLN A N 1
ATOM 2335 C CA . GLN A 1 299 ? -9.896 -1.578 27.747 1.00 91.38 299 GLN A CA 1
ATOM 2336 C C . GLN A 1 299 ? -11.232 -1.950 27.093 1.00 91.38 299 GLN A C 1
ATOM 2338 O O . GLN A 1 299 ? -12.269 -1.883 27.753 1.00 91.38 299 GLN A O 1
ATOM 2343 N N . LEU A 1 300 ? -11.210 -2.414 25.839 1.00 92.94 300 LEU A N 1
ATOM 2344 C CA . LEU A 1 300 ? -12.414 -2.861 25.135 1.00 92.94 300 LEU A CA 1
ATOM 2345 C C . LEU A 1 300 ? -13.069 -4.048 25.846 1.00 92.94 300 LEU A C 1
ATOM 2347 O O . LEU A 1 300 ? -14.280 -4.041 26.033 1.00 92.94 300 LEU A O 1
ATOM 2351 N N . TRP A 1 301 ? -12.282 -5.009 26.334 1.00 94.69 301 TRP A N 1
ATOM 2352 C CA . TRP A 1 301 ? -12.785 -6.148 27.101 1.00 94.69 301 TRP A CA 1
ATOM 2353 C C . TRP A 1 301 ? -13.468 -5.718 28.404 1.00 94.69 301 TRP A C 1
ATOM 2355 O O . TRP A 1 301 ? -14.530 -6.228 28.752 1.00 94.69 301 TRP A O 1
ATOM 2365 N N . THR A 1 302 ? -12.903 -4.734 29.106 1.00 94.31 302 THR A N 1
ATOM 2366 C CA . THR A 1 302 ? -13.497 -4.196 30.341 1.00 94.31 302 THR A CA 1
ATOM 2367 C C . THR A 1 302 ? -14.814 -3.465 30.070 1.00 94.31 302 THR A C 1
ATOM 2369 O O . THR A 1 302 ? -15.739 -3.549 30.876 1.00 94.31 302 THR A O 1
ATOM 2372 N N . LEU A 1 303 ? -14.903 -2.740 28.951 1.00 93.31 303 LEU A N 1
ATOM 2373 C CA . LEU A 1 303 ? -16.069 -1.927 28.596 1.00 93.31 303 LEU A CA 1
ATOM 2374 C C . LEU A 1 303 ? -17.193 -2.732 27.931 1.00 93.31 303 LEU A C 1
ATOM 2376 O O . LEU A 1 303 ? -18.365 -2.446 28.171 1.00 93.31 303 LEU A O 1
ATOM 2380 N N . LEU A 1 304 ? -16.841 -3.699 27.083 1.00 94.88 304 LEU A N 1
ATOM 2381 C CA . LEU A 1 304 ? -17.754 -4.378 26.156 1.00 94.88 304 LEU A CA 1
ATOM 2382 C C . LEU A 1 304 ? -17.869 -5.887 26.417 1.00 94.88 304 LEU A C 1
ATOM 2384 O O . LEU A 1 304 ? -18.774 -6.526 25.893 1.00 94.88 304 LEU A O 1
ATOM 2388 N N . GLY A 1 305 ? -16.996 -6.464 27.246 1.00 94.81 305 GLY A N 1
ATOM 2389 C CA . GLY A 1 305 ? -16.931 -7.908 27.453 1.00 94.81 305 GLY A CA 1
ATOM 2390 C C . GLY A 1 305 ? -16.143 -8.629 26.357 1.00 94.81 305 GLY A C 1
ATOM 2391 O O . GLY A 1 305 ? -15.346 -8.026 25.638 1.00 94.81 305 GLY A O 1
ATOM 2392 N N . GLU A 1 306 ? -16.292 -9.955 26.291 1.00 95.44 306 GLU A N 1
ATOM 2393 C CA . GLU A 1 306 ? -15.536 -10.801 25.357 1.00 95.44 306 GLU A CA 1
ATOM 2394 C C . GLU A 1 306 ? -15.843 -10.464 23.885 1.00 95.44 306 GLU A C 1
ATOM 2396 O O . GLU A 1 306 ? -16.992 -10.163 23.556 1.00 95.44 306 GLU A O 1
ATOM 2401 N N . PRO A 1 307 ? -14.846 -10.542 22.980 1.00 96.56 307 PRO A N 1
ATOM 2402 C CA . PRO A 1 307 ? -15.075 -10.306 21.560 1.00 96.56 307 PRO A CA 1
ATOM 2403 C C . PRO A 1 307 ? -15.999 -11.379 20.968 1.00 96.56 307 PRO A C 1
ATOM 2405 O O . PRO A 1 307 ? -15.773 -12.578 21.136 1.00 96.56 307 PRO A O 1
ATOM 2408 N N . GLU A 1 308 ? -17.011 -10.959 20.211 1.00 95.88 308 GLU A N 1
ATOM 2409 C CA . GLU A 1 308 ? -18.004 -11.864 19.613 1.00 95.88 308 GLU A CA 1
ATOM 2410 C C . GLU A 1 308 ? -17.444 -12.666 18.433 1.00 95.88 308 GLU A C 1
ATOM 2412 O O . GLU A 1 308 ? -17.897 -13.773 18.128 1.00 95.88 308 GLU A O 1
ATOM 2417 N N . ALA A 1 309 ? -16.437 -12.116 17.755 1.00 95.12 309 ALA A N 1
ATOM 2418 C CA . ALA A 1 309 ? -15.749 -12.787 16.667 1.00 95.12 309 ALA A CA 1
ATOM 2419 C C . ALA A 1 309 ? -14.240 -12.577 16.750 1.00 95.12 309 ALA A C 1
ATOM 2421 O O . ALA A 1 309 ? -13.748 -11.472 16.958 1.00 95.12 309 ALA A O 1
ATOM 2422 N N . VAL A 1 310 ? -13.510 -13.668 16.515 1.00 95.25 310 VAL A N 1
ATOM 2423 C CA . VAL A 1 310 ? -12.048 -13.697 16.452 1.00 95.25 310 VAL A CA 1
ATOM 2424 C C . VAL A 1 310 ? -11.614 -14.425 15.176 1.00 95.25 310 VAL A C 1
ATOM 2426 O O . VAL A 1 310 ? -12.220 -15.440 14.778 1.00 95.25 310 VAL A O 1
ATOM 2429 N N . SER A 1 311 ? -10.598 -13.896 14.491 1.00 93.19 311 SER A N 1
ATOM 2430 C CA . SER A 1 311 ? -9.996 -14.540 13.320 1.00 93.19 311 SER A CA 1
ATOM 2431 C C . SER A 1 311 ? -9.280 -15.837 13.703 1.00 93.19 311 SER A C 1
ATOM 2433 O O . SER A 1 311 ? -8.917 -16.061 14.855 1.00 93.19 311 SER A O 1
ATOM 2435 N N . ALA A 1 312 ? -9.076 -16.731 12.733 1.00 89.06 312 ALA A N 1
ATOM 2436 C CA . ALA A 1 312 ? -8.479 -18.045 12.991 1.00 89.06 312 ALA A CA 1
ATOM 2437 C C . ALA A 1 312 ? -7.051 -17.976 13.569 1.00 89.06 312 ALA A C 1
ATOM 2439 O O . ALA A 1 312 ? -6.635 -18.880 14.289 1.00 89.06 312 ALA A O 1
ATOM 2440 N N . ASP A 1 313 ? -6.314 -16.913 13.255 1.00 86.12 313 ASP A N 1
ATOM 2441 C CA . ASP A 1 313 ? -4.966 -16.632 13.751 1.00 86.12 313 ASP A CA 1
ATOM 2442 C C . ASP A 1 313 ? -4.947 -15.778 15.034 1.00 86.12 313 ASP A C 1
ATOM 2444 O O . ASP A 1 313 ? -3.873 -15.521 15.578 1.00 86.12 313 ASP A O 1
ATOM 2448 N N . GLY A 1 314 ? -6.112 -15.350 15.537 1.00 89.50 314 GLY A N 1
ATOM 2449 C CA . GLY A 1 314 ? -6.230 -14.510 16.731 1.00 89.50 314 GLY A CA 1
ATOM 2450 C C . GLY A 1 314 ? -5.746 -13.071 16.547 1.00 89.50 314 GLY A C 1
ATOM 2451 O O . GLY A 1 314 ? -5.567 -12.368 17.539 1.00 89.50 314 GLY A O 1
ATOM 2452 N N . ARG A 1 315 ? -5.492 -12.641 15.304 1.00 91.38 315 ARG A N 1
ATOM 2453 C CA . ARG A 1 315 ? -5.062 -11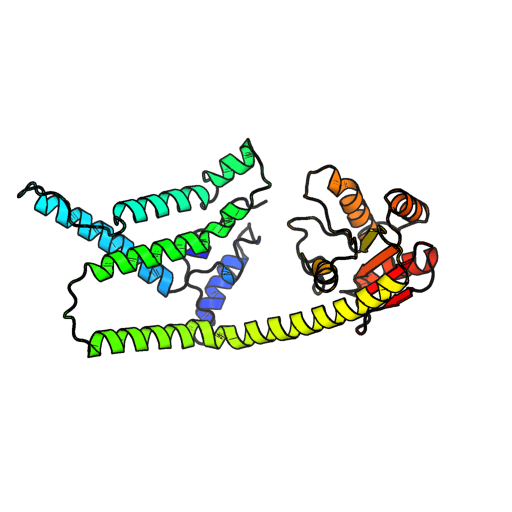.274 14.991 1.00 91.38 315 ARG A CA 1
ATOM 2454 C C . ARG A 1 315 ? -6.219 -10.286 15.064 1.00 91.38 315 ARG A C 1
ATOM 2456 O O . ARG A 1 315 ? -6.031 -9.184 15.549 1.00 91.38 315 ARG A O 1
ATOM 2463 N N . TRP A 1 316 ? -7.394 -10.650 14.571 1.00 94.44 316 TRP A N 1
ATOM 2464 C CA . TRP A 1 316 ? -8.527 -9.738 14.483 1.00 94.44 316 TRP A CA 1
ATOM 2465 C C . TRP A 1 316 ? -9.614 -10.112 15.463 1.00 94.44 316 TRP A C 1
ATOM 2467 O O . TRP A 1 316 ? -10.021 -11.272 15.537 1.00 94.44 316 TRP A O 1
ATOM 2477 N N . GLU A 1 317 ? -10.125 -9.105 16.154 1.00 96.31 317 GLU A N 1
ATOM 2478 C CA . GLU A 1 317 ? -11.197 -9.236 17.129 1.00 96.31 317 GLU A CA 1
ATOM 2479 C C . GLU A 1 317 ? -12.314 -8.253 16.800 1.00 96.31 317 GLU A C 1
ATOM 2481 O O . GLU A 1 317 ? -12.075 -7.172 16.265 1.00 96.31 317 GLU A O 1
ATOM 2486 N N . PHE A 1 318 ? -13.552 -8.654 17.053 1.00 96.31 318 PHE A N 1
ATOM 2487 C CA . PHE A 1 318 ? -14.725 -7.806 16.912 1.00 96.31 318 PHE A CA 1
ATOM 2488 C C . PHE A 1 318 ? -15.422 -7.679 18.258 1.00 96.31 318 PHE A C 1
ATOM 2490 O O . PHE A 1 318 ? -15.787 -8.689 18.862 1.00 96.31 318 PHE A O 1
ATOM 2497 N N . PHE A 1 319 ? -15.631 -6.442 18.691 1.00 96.50 319 PHE A N 1
ATOM 2498 C CA . PHE A 1 319 ? -16.388 -6.108 19.886 1.00 96.50 319 PHE A CA 1
ATOM 2499 C C . PHE A 1 319 ? -17.710 -5.464 19.477 1.00 96.50 319 PHE A C 1
ATOM 2501 O O . PHE A 1 319 ? -17.711 -4.431 18.800 1.00 96.50 319 PHE A O 1
ATOM 2508 N N . SER A 1 320 ? -18.826 -6.064 19.892 1.00 94.88 320 SER A N 1
ATOM 2509 C CA . SER A 1 320 ? -20.146 -5.462 19.713 1.00 94.88 320 SER A CA 1
ATOM 2510 C C . SER A 1 320 ? -20.313 -4.278 20.654 1.00 94.88 320 SER A C 1
ATOM 2512 O O . SER A 1 320 ? -19.823 -4.260 21.783 1.00 94.88 320 SER A O 1
ATOM 2514 N N . PHE A 1 321 ? -21.021 -3.264 20.176 1.00 93.00 321 PHE A N 1
ATOM 2515 C CA . PHE A 1 321 ? -21.454 -2.153 21.007 1.00 93.00 321 PHE A CA 1
ATOM 2516 C C . PHE A 1 321 ? -22.813 -2.414 21.681 1.00 93.00 321 PHE A C 1
ATOM 2518 O O . PHE A 1 321 ? -23.213 -1.623 22.540 1.00 93.00 321 PHE A O 1
ATOM 2525 N N . TYR A 1 322 ? -23.519 -3.487 21.322 1.00 85.25 322 TYR A N 1
ATOM 2526 C CA . TYR A 1 322 ? -24.848 -3.852 21.824 1.00 85.25 322 TYR A CA 1
ATOM 2527 C C . TYR A 1 322 ? -24.855 -5.219 22.491 1.00 85.25 322 TYR A C 1
ATOM 2529 O O . TYR A 1 322 ? -24.141 -6.111 21.985 1.00 85.25 322 TYR A O 1
#

Foldseek 3Di:
DQLAADVCQLQAAQQLDPVCVVVNVVVVVVVVPDPDPDPNNDPVNHHHPVLNVLLVLLVVLVVVVVVVVVVCVVDDDDDDDDDDCDSVNLVVQLVVLCQLHPGVHPSVVCCVPPNVPPSCSNVCSVVNSVSSNSSNVVSVVPDPDPPDVVVVVVVVVVVVVCCCNRPVVSCVVVVVVCVVVLVVLLVLLLVQLVQVVVVDDQQAEAEEPPAAAPPDSAAPDPFRGNCSVCSNCVNDVRYHYDHADHPPDPSRPLSVVSNCCLVPHADDPVNLVVCVVVRHFKYKYFCRPVVSRVRVVVRLCVNQNAFSTAGPVRGITIGGSD

Radius of gyration: 26.8 Å; chains: 1; bounding box: 55×44×82 Å

Secondary structure (DSSP, 8-state):
---S--HHHHHSB----GGGHHHHHHHHHHHHT-S--SGGGSGGG-B-HHHHHHHHHHHHHHHHHHHHHHHHTTS---PPPS----HHHHHHHHHHHHHHHSTTSHHHHHHHHT-TT--GGGGGHHHHHHHHHHHHHHHHHHS-----HHHHHHHHHHHHHHHIIIIIHHHHHHHHHHHHHHHHHHHHHHHHHHHHHTTPPTT-EEEEES---BS----SSSSS-TTGGGGGGSS-TT-EE---PBTTSGGGHHHHHHHHHHHHS---HHHHHHHHHTTEEEEEEE-SSHHHHHHHHHHHHHHH-S-SEE-TTS-EEEEE--

Sequence (322 aa):
MTYAGNLFVAILPAPIVKQFEAYNQFIFTNLQDWPDRNESMWLSNYGTWISVICLGIFIFGLGWSARRRQRSNTFSEGLPPSENFSLTGLAYLVVVTLLFFVPWGLGFLFAAGLSGQIRAWNRFAPILILLFMLGAAACLSRWRWPHNRPVSITAALVGVLLIAFTQVLPLSALVKAYADGGANRLNAASSYTQKVKTFLSDGCGIFTFPSMTYPNAGGYDSVIQDYDHLYLLLPDNGLAIAYGGHQGTPETEISDRFEEITLSQSIDIYDISELKALGFCGAHLDRGEKEKSEPLHGQLWTLLGEPEAVSADGRWEFFSFY

pLDDT: mean 77.7, std 13.17, range [39.47, 96.56]